Protein AF-0000000067926286 (afdb_homodimer)

Structure (mmCIF, N/CA/C/O backbone):
data_AF-0000000067926286-model_v1
#
loop_
_entity.id
_entity.type
_entity.pdbx_description
1 polymer 'Glyoxalase/bleomycin resistance protein/dioxygenase'
#
loop_
_atom_site.group_PDB
_atom_site.id
_atom_site.type_symbol
_atom_site.label_atom_id
_atom_site.label_alt_id
_atom_site.label_comp_id
_atom_site.label_asym_id
_atom_site.label_entity_id
_atom_site.label_seq_id
_atom_site.pdbx_PDB_ins_code
_atom_site.Cartn_x
_atom_site.Cartn_y
_atom_site.Cartn_z
_atom_site.occupancy
_atom_site.B_iso_or_equiv
_atom_site.auth_seq_id
_atom_site.auth_comp_id
_atom_site.auth_asym_id
_atom_site.auth_atom_id
_atom_site.pdbx_PDB_model_num
ATOM 1 N N . MET A 1 1 ? -7.059 16.578 -10.883 1 58.56 1 MET A N 1
ATOM 2 C CA . MET A 1 1 ? -5.688 16.094 -10.766 1 58.56 1 MET A CA 1
ATOM 3 C C . MET A 1 1 ? -5.66 14.578 -10.547 1 58.56 1 MET A C 1
ATOM 5 O O . MET A 1 1 ? -6.66 13.992 -10.133 1 58.56 1 MET A O 1
ATOM 9 N N . SER A 1 2 ? -4.645 13.852 -11.023 1 75.12 2 SER A N 1
ATOM 10 C CA . SER A 1 2 ? -4.598 12.391 -10.992 1 75.12 2 SER A CA 1
ATOM 11 C C . SER A 1 2 ? -4.434 11.875 -9.562 1 75.12 2 SER A C 1
ATOM 13 O O . SER A 1 2 ? -3.809 12.531 -8.727 1 75.12 2 SER A O 1
ATOM 15 N N . LYS A 1 3 ? -5.172 10.914 -9.148 1 90.06 3 LYS A N 1
ATOM 16 C CA . LYS A 1 3 ? -5.086 10.266 -7.848 1 90.06 3 LYS A CA 1
ATOM 17 C C . LYS A 1 3 ? -3.816 9.422 -7.738 1 90.06 3 LYS A C 1
ATOM 19 O O . LYS A 1 3 ? -3.574 8.547 -8.57 1 90.06 3 LYS A O 1
ATOM 24 N N . LYS A 1 4 ? -3.039 9.828 -6.777 1 93.31 4 LYS A N 1
ATOM 25 C CA . LYS A 1 4 ? -1.783 9.109 -6.574 1 93.31 4 LYS A CA 1
ATOM 26 C C . LYS A 1 4 ? -1.751 8.43 -5.211 1 93.31 4 LYS A C 1
ATOM 28 O O . LYS A 1 4 ? -2.504 8.797 -4.309 1 93.31 4 LYS A O 1
ATOM 33 N N . ILE A 1 5 ? -0.982 7.434 -5.156 1 94.94 5 ILE A N 1
ATOM 34 C CA . ILE A 1 5 ? -0.768 6.758 -3.883 1 94.94 5 ILE A CA 1
ATOM 35 C C . ILE A 1 5 ? 0.718 6.777 -3.533 1 94.94 5 ILE A C 1
ATOM 37 O O . ILE A 1 5 ? 1.571 6.621 -4.41 1 94.94 5 ILE A O 1
ATOM 41 N N . PHE A 1 6 ? 0.994 7.047 -2.328 1 93.94 6 PHE A N 1
ATOM 42 C CA . PHE A 1 6 ? 2.346 6.984 -1.783 1 93.94 6 PHE A CA 1
ATOM 43 C C . PHE A 1 6 ? 2.449 5.898 -0.718 1 93.94 6 PHE A C 1
ATOM 45 O O . PHE A 1 6 ? 1.831 6.004 0.343 1 93.94 6 PHE A O 1
ATOM 52 N N . VAL A 1 7 ? 3.244 4.914 -1.033 1 96.44 7 VAL A N 1
ATOM 53 C CA . VAL A 1 7 ? 3.441 3.795 -0.118 1 96.44 7 VAL A CA 1
ATOM 54 C C . VAL A 1 7 ? 4.746 3.982 0.654 1 96.44 7 VAL A C 1
ATOM 56 O O . VAL A 1 7 ? 5.832 3.836 0.091 1 96.44 7 VAL A O 1
ATOM 59 N N . SER A 1 8 ? 4.656 4.273 1.892 1 95.25 8 SER A N 1
ATOM 60 C CA . SER A 1 8 ? 5.832 4.461 2.732 1 95.25 8 SER A CA 1
ATOM 61 C C . SER A 1 8 ? 6.199 3.176 3.465 1 95.25 8 SER A C 1
ATOM 63 O O . SER A 1 8 ? 5.355 2.564 4.121 1 95.25 8 SER A O 1
ATOM 65 N N . LEU A 1 9 ? 7.406 2.799 3.365 1 95.88 9 LEU A N 1
ATOM 66 C CA . LEU A 1 9 ? 7.902 1.569 3.973 1 95.88 9 LEU A CA 1
ATOM 67 C C . LEU A 1 9 ? 9.133 1.846 4.828 1 95.88 9 LEU A C 1
ATOM 69 O O . LEU A 1 9 ? 10.125 2.402 4.34 1 95.88 9 LEU A O 1
ATOM 73 N N . PRO A 1 10 ? 9.055 1.474 6.059 1 95.38 10 PRO A N 1
ATOM 74 C CA . PRO A 1 10 ? 10.289 1.535 6.855 1 95.38 10 PRO A CA 1
ATOM 75 C C . PRO A 1 10 ? 11.305 0.469 6.453 1 95.38 10 PRO A C 1
ATOM 77 O O . PRO A 1 10 ? 10.953 -0.706 6.316 1 95.38 10 PRO A O 1
ATOM 80 N N . VAL A 1 11 ? 12.531 0.855 6.285 1 95.56 11 VAL A N 1
ATOM 81 C CA . VAL A 1 11 ? 13.562 -0.082 5.855 1 95.56 11 VAL A CA 1
ATOM 82 C C . VAL A 1 11 ? 14.805 0.076 6.738 1 95.56 11 VAL A C 1
ATOM 84 O O . VAL A 1 11 ? 15.023 1.141 7.316 1 95.56 11 VAL A O 1
ATOM 87 N N . THR A 1 12 ? 15.57 -0.947 6.855 1 94.81 12 THR A N 1
ATOM 88 C CA . THR A 1 12 ? 16.766 -0.945 7.688 1 94.81 12 THR A CA 1
ATOM 89 C C . THR A 1 12 ? 17.953 -0.328 6.938 1 94.81 12 THR A C 1
ATOM 91 O O . THR A 1 12 ? 18.844 0.266 7.547 1 94.81 12 THR A O 1
ATOM 94 N N . ASP A 1 13 ? 18.031 -0.498 5.637 1 94.62 13 ASP A N 1
ATOM 95 C CA . ASP A 1 13 ? 19.078 0.01 4.75 1 94.62 13 ASP A CA 1
ATOM 96 C C . ASP A 1 13 ? 18.469 0.592 3.473 1 94.62 13 ASP A C 1
ATOM 98 O O . ASP A 1 13 ? 18.156 -0.145 2.535 1 94.62 13 ASP A O 1
ATOM 102 N N . VAL A 1 14 ? 18.406 1.918 3.426 1 95 14 VAL A N 1
ATOM 103 C CA . VAL A 1 14 ? 17.719 2.617 2.344 1 95 14 VAL A CA 1
ATOM 104 C C . VAL A 1 14 ? 18.406 2.314 1.014 1 95 14 VAL A C 1
ATOM 106 O O . VAL A 1 14 ? 17.75 2.045 0.011 1 95 14 VAL A O 1
ATOM 109 N N . LYS A 1 15 ? 19.703 2.32 1.019 1 93.25 15 LYS A N 1
ATOM 110 C CA . LYS A 1 15 ? 20.453 2.07 -0.208 1 93.25 15 LYS A CA 1
ATOM 111 C C . LYS A 1 15 ? 20.188 0.662 -0.736 1 93.25 15 LYS A C 1
ATOM 113 O O . LYS A 1 15 ? 19.984 0.47 -1.937 1 93.25 15 LYS A O 1
ATOM 118 N N . ALA A 1 16 ? 20.25 -0.312 0.143 1 94.06 16 ALA A N 1
ATOM 119 C CA . ALA A 1 16 ? 19.969 -1.692 -0.243 1 94.06 16 ALA A CA 1
ATOM 120 C C . ALA A 1 16 ? 18.547 -1.836 -0.776 1 94.06 16 ALA A C 1
ATOM 122 O O . ALA A 1 16 ? 18.312 -2.533 -1.767 1 94.06 16 ALA A O 1
ATOM 123 N N . SER A 1 17 ? 17.609 -1.194 -0.076 1 95.75 17 SER A N 1
ATOM 124 C CA . SER A 1 17 ? 16.219 -1.245 -0.509 1 95.75 17 SER A CA 1
ATOM 125 C C . SER A 1 17 ? 16.031 -0.562 -1.86 1 95.75 17 SER A C 1
ATOM 127 O O . SER A 1 17 ? 15.289 -1.051 -2.713 1 95.75 17 SER A O 1
ATOM 129 N N . MET A 1 18 ? 16.719 0.54 -2.064 1 94.31 18 MET A N 1
ATOM 130 C CA . MET A 1 18 ? 16.672 1.229 -3.35 1 94.31 18 MET A CA 1
ATOM 131 C C . MET A 1 18 ? 17.109 0.307 -4.48 1 94.31 18 MET A C 1
ATOM 133 O O . MET A 1 18 ? 16.453 0.224 -5.516 1 94.31 18 MET A O 1
ATOM 137 N N . ALA A 1 19 ? 18.219 -0.323 -4.238 1 94.5 19 ALA A N 1
ATOM 138 C CA . ALA A 1 19 ? 18.75 -1.244 -5.242 1 94.5 19 ALA A CA 1
ATOM 139 C C . ALA A 1 19 ? 17.75 -2.365 -5.535 1 94.5 19 ALA A C 1
ATOM 141 O O . ALA A 1 19 ? 17.578 -2.76 -6.691 1 94.5 19 ALA A O 1
ATOM 142 N N . PHE A 1 20 ? 17.156 -2.82 -4.496 1 95.94 20 PHE A N 1
ATOM 143 C CA . PHE A 1 20 ? 16.156 -3.867 -4.637 1 95.94 20 PHE A CA 1
ATOM 144 C C . PHE A 1 20 ? 15 -3.4 -5.527 1 95.94 20 PHE A C 1
ATOM 146 O O . PHE A 1 20 ? 14.68 -4.047 -6.527 1 95.94 20 PHE A O 1
ATOM 153 N N . TYR A 1 21 ? 14.391 -2.277 -5.238 1 96.81 21 TYR A N 1
ATOM 154 C CA . TYR A 1 21 ? 13.227 -1.799 -5.973 1 96.81 21 TYR A CA 1
ATOM 155 C C . TYR A 1 21 ? 13.602 -1.387 -7.391 1 96.81 21 TYR A C 1
ATOM 157 O O . TYR A 1 21 ? 12.805 -1.528 -8.32 1 96.81 21 TYR A O 1
ATOM 165 N N . GLU A 1 22 ? 14.805 -0.886 -7.566 1 95.38 22 GLU A N 1
ATOM 166 C CA . GLU A 1 22 ? 15.281 -0.612 -8.914 1 95.38 22 GLU A CA 1
ATOM 167 C C . GLU A 1 22 ? 15.344 -1.888 -9.75 1 95.38 22 GLU A C 1
ATOM 169 O O . GLU A 1 22 ? 15.016 -1.877 -10.938 1 95.38 22 GLU A O 1
ATOM 174 N N . SER A 1 23 ? 15.773 -2.934 -9.109 1 94.88 23 SER A N 1
ATOM 175 C CA . SER A 1 23 ? 15.867 -4.215 -9.797 1 94.88 23 SER A CA 1
ATOM 176 C C . SER A 1 23 ? 14.484 -4.715 -10.211 1 94.88 23 SER A C 1
ATOM 178 O O . SER A 1 23 ? 14.367 -5.547 -11.117 1 94.88 23 SER A O 1
ATOM 180 N N . LEU A 1 24 ? 13.43 -4.266 -9.516 1 94.62 24 LEU A N 1
ATOM 181 C CA . LEU A 1 24 ? 12.062 -4.672 -9.828 1 94.62 24 LEU A CA 1
ATOM 182 C C . LEU A 1 24 ? 11.492 -3.822 -10.953 1 94.62 24 LEU A C 1
ATOM 184 O O . LEU A 1 24 ? 10.422 -4.129 -11.484 1 94.62 24 LEU A O 1
ATOM 188 N N . GLY A 1 25 ? 12.172 -2.73 -11.258 1 93.25 25 GLY A N 1
ATOM 189 C CA . GLY A 1 25 ? 11.711 -1.888 -12.352 1 93.25 25 GLY A CA 1
ATOM 190 C C . GLY A 1 25 ? 11.305 -0.497 -11.898 1 93.25 25 GLY A C 1
ATOM 191 O O . GLY A 1 25 ? 10.828 0.307 -12.703 1 93.25 25 GLY A O 1
ATOM 192 N N . PHE A 1 26 ? 11.484 -0.251 -10.578 1 94.38 26 PHE A N 1
ATOM 193 C CA . PHE A 1 26 ? 11.211 1.095 -10.086 1 94.38 26 PHE A CA 1
ATOM 194 C C . PHE A 1 26 ? 12.305 2.061 -10.516 1 94.38 26 PHE A C 1
ATOM 196 O O . PHE A 1 26 ? 13.43 1.641 -10.82 1 94.38 26 PHE A O 1
ATOM 203 N N . ARG A 1 27 ? 11.891 3.309 -10.57 1 93.62 27 ARG A N 1
ATOM 204 C CA . ARG A 1 27 ? 12.859 4.367 -10.828 1 93.62 27 ARG A CA 1
ATOM 205 C C . ARG A 1 27 ? 13.016 5.277 -9.617 1 93.62 27 ARG A C 1
ATOM 207 O O . ARG A 1 27 ? 12.023 5.688 -9.008 1 93.62 27 ARG A O 1
ATOM 214 N N . ASN A 1 28 ? 14.227 5.539 -9.297 1 91.38 28 ASN A N 1
ATOM 215 C CA . ASN A 1 28 ? 14.484 6.441 -8.188 1 91.38 28 ASN A CA 1
ATOM 216 C C . ASN A 1 28 ? 14.305 7.902 -8.594 1 91.38 28 ASN A C 1
ATOM 218 O O . ASN A 1 28 ? 14.805 8.328 -9.633 1 91.38 28 ASN A O 1
ATOM 222 N N . ASN A 1 29 ? 13.516 8.617 -7.891 1 84.94 29 ASN A N 1
ATOM 223 C CA . ASN A 1 29 ? 13.414 10.07 -8.031 1 84.94 29 ASN A CA 1
ATOM 224 C C . ASN A 1 29 ? 14.297 10.789 -7.016 1 84.94 29 ASN A C 1
ATOM 226 O O . ASN A 1 29 ? 13.992 10.797 -5.82 1 84.94 29 ASN A O 1
ATOM 230 N N . PRO A 1 30 ? 15.32 11.352 -7.465 1 76.12 30 PRO A N 1
ATOM 231 C CA . PRO A 1 30 ? 16.297 11.945 -6.547 1 76.12 30 PRO A CA 1
ATOM 232 C C . PRO A 1 30 ? 15.773 13.219 -5.887 1 76.12 30 PRO A C 1
ATOM 234 O O . PRO A 1 30 ? 15.82 14.297 -6.488 1 76.12 30 PRO A O 1
ATOM 237 N N . ARG A 1 31 ? 14.961 13.133 -4.934 1 67.38 31 ARG A N 1
ATOM 238 C CA . ARG A 1 31 ? 14.445 14.305 -4.227 1 67.38 31 ARG A CA 1
ATOM 239 C C . ARG A 1 31 ? 14.984 14.359 -2.801 1 67.38 31 ARG A C 1
ATOM 241 O O . ARG A 1 31 ? 14.984 15.422 -2.178 1 67.38 31 ARG A O 1
ATOM 248 N N . PHE A 1 32 ? 15.383 13.195 -2.447 1 68.5 32 PHE A N 1
ATOM 249 C CA . PHE A 1 32 ? 15.82 13.156 -1.059 1 68.5 32 PHE A CA 1
ATOM 250 C C . PHE A 1 32 ? 17.344 13.062 -0.979 1 68.5 32 PHE A C 1
ATOM 252 O O . PHE A 1 32 ? 17.938 12.141 -1.522 1 68.5 32 PHE A O 1
ATOM 259 N N . PRO A 1 33 ? 17.781 14.07 -0.375 1 57.91 33 PRO A N 1
ATOM 260 C CA . PRO A 1 33 ? 19.234 14.227 -0.316 1 57.91 33 PRO A CA 1
ATOM 261 C C . PRO A 1 33 ? 19.875 13.359 0.764 1 57.91 33 PRO A C 1
ATOM 263 O O . PRO A 1 33 ? 21.078 13.047 0.688 1 57.91 33 PRO A O 1
ATOM 266 N N . ASP A 1 34 ? 19.219 13.055 1.718 1 64.88 34 ASP A N 1
ATOM 267 C CA . ASP A 1 34 ? 19.891 12.625 2.939 1 64.88 34 ASP A CA 1
ATOM 268 C C . ASP A 1 34 ? 19.906 11.102 3.041 1 64.88 34 ASP A C 1
ATOM 270 O O . ASP A 1 34 ? 20.438 10.547 4.004 1 64.88 34 ASP A O 1
ATOM 274 N N . GLU A 1 35 ? 19.859 10.438 2.25 1 77.56 35 GLU A N 1
ATOM 275 C CA . GLU A 1 35 ? 20.031 8.984 2.26 1 77.56 35 GLU A CA 1
ATOM 276 C C . GLU A 1 35 ? 19.078 8.328 3.256 1 77.56 35 GLU A C 1
ATOM 278 O O . GLU A 1 35 ? 19.219 7.141 3.562 1 77.56 35 GLU A O 1
ATOM 283 N N . THR A 1 36 ? 18.328 9.078 3.926 1 86.5 36 THR A N 1
ATOM 284 C CA . THR A 1 36 ? 17.438 8.516 4.934 1 86.5 36 THR A CA 1
ATOM 285 C C . THR A 1 36 ? 16.078 8.195 4.336 1 86.5 36 THR A C 1
ATOM 287 O O . THR A 1 36 ? 15.227 7.59 4.996 1 86.5 36 THR A O 1
ATOM 290 N N . ALA A 1 37 ? 16 8.609 3.129 1 89.81 37 ALA A N 1
ATOM 291 C CA . ALA A 1 37 ? 14.758 8.344 2.424 1 89.81 37 ALA A CA 1
ATOM 292 C C . ALA A 1 37 ? 14.984 8.227 0.919 1 89.81 37 ALA A C 1
ATOM 294 O O . ALA A 1 37 ? 15.938 8.797 0.387 1 89.81 37 ALA A O 1
ATOM 295 N N . ALA A 1 38 ? 14.234 7.418 0.304 1 92.44 38 ALA A N 1
ATOM 296 C CA . ALA A 1 38 ? 14.281 7.277 -1.149 1 92.44 38 ALA A CA 1
ATOM 297 C C . ALA A 1 38 ? 12.875 7.281 -1.742 1 92.44 38 ALA A C 1
ATOM 299 O O . ALA A 1 38 ? 11.953 6.688 -1.177 1 92.44 38 ALA A O 1
ATOM 300 N N . TRP A 1 39 ? 12.742 7.977 -2.781 1 91.75 39 TRP A N 1
ATOM 301 C CA . TRP A 1 39 ? 11.477 8.023 -3.512 1 91.75 39 TRP A CA 1
ATOM 302 C C . TRP A 1 39 ? 11.539 7.152 -4.762 1 91.75 39 TRP A C 1
ATOM 304 O O . TRP A 1 39 ? 12.164 7.527 -5.754 1 91.75 39 TRP A O 1
ATOM 314 N N . MET A 1 40 ? 10.898 6.043 -4.695 1 93.94 40 MET A N 1
ATOM 315 C CA . MET A 1 40 ? 10.883 5.098 -5.812 1 93.94 40 MET A CA 1
ATOM 316 C C . MET A 1 40 ? 9.578 5.203 -6.594 1 93.94 40 MET A C 1
ATOM 318 O O . MET A 1 40 ? 8.5 5.027 -6.027 1 93.94 40 MET A O 1
ATOM 322 N N . VAL A 1 41 ? 9.688 5.422 -7.887 1 93.56 41 VAL A N 1
ATOM 323 C CA . VAL A 1 41 ? 8.516 5.668 -8.727 1 93.56 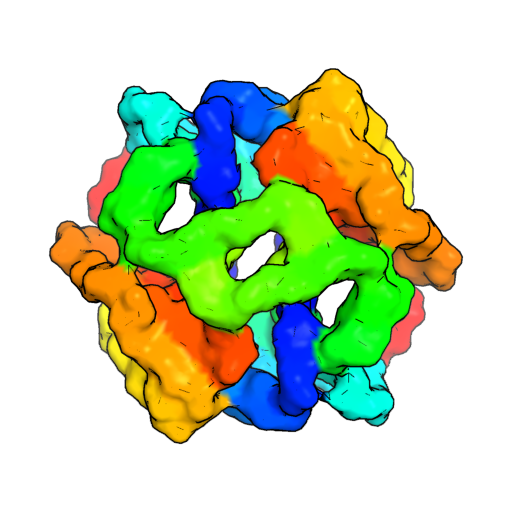41 VAL A CA 1
ATOM 324 C C . VAL A 1 41 ? 8.211 4.43 -9.555 1 93.56 41 VAL A C 1
ATOM 326 O O . VAL A 1 41 ? 9.031 3.99 -10.359 1 93.56 41 VAL A O 1
ATOM 329 N N . TRP A 1 42 ? 7.09 3.832 -9.289 1 93.69 42 TRP A N 1
ATOM 330 C CA . TRP A 1 42 ? 6.613 2.727 -10.117 1 93.69 42 TRP A CA 1
ATOM 331 C C . TRP A 1 42 ? 5.875 3.244 -11.344 1 93.69 42 TRP A C 1
ATOM 333 O O . TRP A 1 42 ? 6.094 2.762 -12.461 1 93.69 42 TRP A O 1
ATOM 343 N N . SER A 1 43 ? 5.02 4.172 -11.195 1 92.44 43 SER A N 1
ATOM 344 C CA . SER A 1 43 ? 4.273 4.879 -12.234 1 92.44 43 SER A CA 1
ATOM 345 C C . SER A 1 43 ? 3.939 6.301 -11.797 1 92.44 43 SER A C 1
ATOM 347 O O . SER A 1 43 ? 4.273 6.711 -10.688 1 92.44 43 SER A O 1
ATOM 349 N N . GLU A 1 44 ? 3.34 7.027 -12.664 1 88.62 44 GLU A N 1
ATOM 350 C CA . GLU A 1 44 ? 2.963 8.398 -12.336 1 88.62 44 GLU A CA 1
ATOM 351 C C . GLU A 1 44 ? 2.057 8.445 -11.109 1 88.62 44 GLU A C 1
ATOM 353 O O . GLU A 1 44 ? 2.125 9.383 -10.312 1 88.62 44 GLU A O 1
ATOM 358 N N . ASP A 1 45 ? 1.295 7.398 -10.898 1 91.94 45 ASP A N 1
ATOM 359 C CA . ASP A 1 45 ? 0.27 7.422 -9.859 1 91.94 45 ASP A CA 1
ATOM 360 C C . ASP A 1 45 ? 0.68 6.566 -8.664 1 91.94 45 ASP A C 1
ATOM 362 O O . ASP A 1 45 ? 0.057 6.637 -7.602 1 91.94 45 ASP A O 1
ATOM 366 N N . ILE A 1 46 ? 1.702 5.766 -8.789 1 94.19 46 ILE A N 1
ATOM 367 C CA . ILE A 1 46 ? 2.109 4.824 -7.75 1 94.19 46 ILE A CA 1
ATOM 368 C C . ILE A 1 46 ? 3.551 5.109 -7.336 1 94.19 46 ILE A C 1
ATOM 370 O O . ILE A 1 46 ? 4.477 4.949 -8.133 1 94.19 46 ILE A O 1
ATOM 374 N N . ASN A 1 47 ? 3.727 5.512 -6.145 1 94.06 47 ASN A N 1
ATOM 375 C CA . ASN A 1 47 ? 5.027 5.887 -5.609 1 94.06 47 ASN A CA 1
ATOM 376 C C . ASN A 1 47 ? 5.324 5.172 -4.293 1 94.06 47 ASN A C 1
ATOM 378 O O . ASN A 1 47 ? 4.434 5.016 -3.455 1 94.06 47 ASN A O 1
ATOM 382 N N . PHE A 1 48 ? 6.582 4.75 -4.172 1 95.56 48 PHE A N 1
ATOM 383 C CA . PHE A 1 48 ? 7.043 4.133 -2.936 1 95.56 48 PHE A CA 1
ATOM 384 C C . PHE A 1 48 ? 8.055 5.027 -2.229 1 95.56 48 PHE A C 1
ATOM 386 O O . PHE A 1 48 ? 8.992 5.531 -2.854 1 95.56 48 PHE A O 1
ATOM 393 N N . MET A 1 49 ? 7.785 5.246 -0.978 1 94 49 MET A N 1
ATOM 394 C CA . MET A 1 49 ? 8.719 5.973 -0.122 1 94 49 MET A CA 1
ATOM 395 C C . MET A 1 49 ? 9.438 5.016 0.827 1 94 49 MET A C 1
ATOM 397 O O . MET A 1 49 ? 8.828 4.484 1.758 1 94 49 MET A O 1
ATOM 401 N N . LEU A 1 50 ? 10.695 4.844 0.575 1 95.75 50 LEU A N 1
ATOM 402 C CA . LEU A 1 50 ? 11.523 4.043 1.467 1 95.75 50 LEU A CA 1
ATOM 403 C C . LEU A 1 50 ? 12.156 4.914 2.547 1 95.75 50 LEU A C 1
ATOM 405 O O . LEU A 1 50 ? 12.984 5.777 2.246 1 95.75 50 LEU A O 1
ATOM 409 N N . LEU A 1 51 ? 11.828 4.652 3.785 1 93.88 51 LEU A N 1
ATOM 410 C CA . LEU A 1 51 ? 12.273 5.48 4.902 1 93.88 51 LEU A CA 1
ATOM 411 C C . LEU A 1 51 ? 13.133 4.676 5.871 1 93.88 51 LEU A C 1
ATOM 413 O O . LEU A 1 51 ? 12.758 3.561 6.254 1 93.88 51 LEU A O 1
ATOM 417 N N . SER A 1 52 ? 14.164 5.32 6.246 1 94.81 52 SER A N 1
ATOM 418 C CA . SER A 1 52 ? 14.922 4.684 7.316 1 94.81 52 SER A CA 1
ATOM 419 C C . SER A 1 52 ? 14.078 4.52 8.57 1 94.81 52 SER A C 1
ATOM 421 O O . SER A 1 52 ? 13.07 5.215 8.75 1 94.81 52 SER A O 1
ATOM 423 N N . ARG A 1 53 ? 14.477 3.654 9.43 1 93.06 53 ARG A N 1
ATOM 424 C CA . ARG A 1 53 ? 13.727 3.438 10.664 1 93.06 53 ARG A CA 1
ATOM 425 C C . ARG A 1 53 ? 13.695 4.699 11.516 1 93.06 53 ARG A C 1
ATOM 427 O O . ARG A 1 53 ? 12.703 4.984 12.18 1 93.06 53 ARG A O 1
ATOM 434 N N . GLU A 1 54 ? 14.773 5.398 11.469 1 90.88 54 GLU A N 1
ATOM 435 C CA . GLU A 1 54 ? 14.836 6.648 12.211 1 90.88 54 GLU A CA 1
ATOM 436 C C . GLU A 1 54 ? 13.82 7.66 11.688 1 90.88 54 GLU A C 1
ATOM 438 O O . GLU A 1 54 ? 13.07 8.25 12.469 1 90.88 54 GLU A O 1
ATOM 443 N N . LYS A 1 55 ? 13.812 7.812 10.414 1 90.44 55 LYS A N 1
ATOM 444 C CA . LYS A 1 55 ? 12.867 8.734 9.797 1 90.44 55 LYS A CA 1
ATOM 445 C C . LYS A 1 55 ? 11.43 8.281 10.031 1 90.44 55 LYS A C 1
ATOM 447 O O . LYS A 1 55 ? 10.555 9.102 10.312 1 90.44 55 LYS A O 1
ATOM 452 N N . TRP A 1 56 ? 11.242 6.969 9.891 1 92.56 56 TRP A N 1
ATOM 453 C CA . TRP A 1 56 ? 9.922 6.395 10.133 1 92.56 56 TRP A CA 1
ATOM 454 C C . TRP A 1 56 ? 9.438 6.719 11.539 1 92.56 56 TRP A C 1
ATOM 456 O O . TRP A 1 56 ? 8.312 7.172 11.727 1 92.56 56 TRP A O 1
ATOM 466 N N . GLN A 1 57 ? 10.312 6.578 12.492 1 90.5 57 GLN A N 1
ATOM 467 C CA . GLN A 1 57 ? 9.961 6.777 13.891 1 90.5 57 GLN A CA 1
ATOM 468 C C . GLN A 1 57 ? 9.711 8.258 14.188 1 90.5 57 GLN A C 1
ATOM 470 O O . GLN A 1 57 ? 9.07 8.594 15.188 1 90.5 57 GLN A O 1
ATOM 475 N N . ALA A 1 58 ? 10.242 9.07 13.344 1 87.94 58 ALA A N 1
ATOM 476 C CA . ALA A 1 58 ? 9.969 10.5 13.484 1 87.94 58 ALA A CA 1
ATOM 477 C C . ALA A 1 58 ? 8.562 10.836 13 1 87.94 58 ALA A C 1
ATOM 479 O O . ALA A 1 58 ? 7.984 11.852 13.406 1 87.94 58 ALA A O 1
ATOM 480 N N . MET A 1 59 ? 8 10.008 12.195 1 88.75 59 MET A N 1
ATOM 481 C CA . MET A 1 59 ? 6.707 10.273 11.57 1 88.75 59 MET A CA 1
ATOM 482 C C . MET A 1 59 ? 5.582 9.602 12.344 1 88.75 59 MET A C 1
ATOM 484 O O . MET A 1 59 ? 4.449 10.086 12.344 1 88.75 59 MET A O 1
ATOM 488 N N . THR A 1 60 ? 5.945 8.492 12.961 1 91.62 60 THR A N 1
ATOM 489 C CA . THR A 1 60 ? 4.922 7.75 13.688 1 91.62 60 THR A CA 1
ATOM 490 C C . THR A 1 60 ? 5.504 7.121 14.953 1 91.62 60 THR A C 1
ATOM 492 O O . THR A 1 60 ? 6.672 6.723 14.969 1 91.62 60 THR A O 1
ATOM 495 N N . THR A 1 61 ? 4.688 7.059 15.93 1 89.88 61 THR A N 1
ATOM 496 C CA . THR A 1 61 ? 5.102 6.422 17.172 1 89.88 61 THR A CA 1
ATOM 497 C C . THR A 1 61 ? 4.656 4.961 17.203 1 89.88 61 THR A C 1
ATOM 499 O O . THR A 1 61 ? 4.953 4.238 18.156 1 89.88 61 THR A O 1
ATOM 502 N N . ARG A 1 62 ? 3.926 4.566 16.188 1 91.25 62 ARG A N 1
ATOM 503 C CA . ARG A 1 62 ? 3.49 3.176 16.125 1 91.25 62 ARG A CA 1
ATOM 504 C C . ARG A 1 62 ? 4.672 2.244 15.867 1 91.25 62 ARG A C 1
ATOM 506 O O . ARG A 1 62 ? 5.488 2.494 14.977 1 91.25 62 ARG A O 1
ATOM 513 N N . PRO A 1 63 ? 4.723 1.227 16.641 1 92.94 63 PRO A N 1
ATOM 514 C CA . PRO A 1 63 ? 5.855 0.316 16.469 1 92.94 63 PRO A CA 1
ATOM 515 C C . PRO A 1 63 ? 5.832 -0.395 15.109 1 92.94 63 PRO A C 1
ATOM 517 O O . PRO A 1 63 ? 4.754 -0.632 14.555 1 92.94 63 PRO A O 1
ATOM 520 N N . ILE A 1 64 ? 6.98 -0.701 14.602 1 93.12 64 ILE A N 1
ATOM 521 C CA . ILE A 1 64 ? 7.129 -1.522 13.406 1 93.12 64 ILE A CA 1
ATOM 522 C C . ILE A 1 64 ? 6.926 -2.994 13.758 1 93.12 64 ILE A C 1
ATOM 524 O O . ILE A 1 64 ? 7.598 -3.521 14.648 1 93.12 64 ILE A O 1
ATOM 528 N N . PRO A 1 65 ? 6.035 -3.607 13.117 1 92.81 65 PRO A N 1
ATOM 529 C CA . PRO A 1 65 ? 5.816 -5.023 13.43 1 92.81 65 PRO A CA 1
ATOM 530 C C . PRO A 1 65 ? 6.957 -5.914 12.953 1 92.81 65 PRO A C 1
ATOM 532 O O . PRO A 1 65 ? 7.824 -5.465 12.195 1 92.81 65 PRO A O 1
ATOM 535 N N . PRO A 1 66 ? 6.918 -7.148 13.477 1 91.06 66 PRO A N 1
ATOM 536 C CA . PRO A 1 66 ? 7.938 -8.094 13 1 91.06 66 PRO A CA 1
ATOM 537 C C . PRO A 1 66 ? 7.906 -8.281 11.492 1 91.06 66 PRO A C 1
ATOM 539 O O . PRO A 1 66 ? 6.828 -8.305 10.891 1 91.06 66 PRO A O 1
ATOM 542 N N . SER A 1 67 ? 9.055 -8.445 10.883 1 89.19 67 SER A N 1
ATOM 543 C CA . SER A 1 67 ? 9.18 -8.594 9.438 1 89.19 67 SER A CA 1
ATOM 544 C C . SER A 1 67 ? 8.539 -9.891 8.953 1 89.19 67 SER A C 1
ATOM 546 O O . SER A 1 67 ? 8.336 -10.078 7.758 1 89.19 67 SER A O 1
ATOM 548 N N . THR A 1 68 ? 8.188 -10.805 9.852 1 89.62 68 THR A N 1
ATOM 549 C CA . THR A 1 68 ? 7.582 -12.086 9.508 1 89.62 68 THR A CA 1
ATOM 550 C C . THR A 1 68 ? 6.059 -11.977 9.484 1 89.62 68 THR A C 1
ATOM 552 O O . THR A 1 68 ? 5.363 -12.953 9.195 1 89.62 68 THR A O 1
ATOM 555 N N . SER A 1 69 ? 5.602 -10.781 9.797 1 90.94 69 SER A N 1
ATOM 556 C CA . SER A 1 69 ? 4.164 -10.539 9.758 1 90.94 69 SER A CA 1
ATOM 557 C C . SER A 1 69 ? 3.77 -9.734 8.523 1 90.94 69 SER A C 1
ATOM 559 O O . SER A 1 69 ? 4.629 -9.172 7.844 1 90.94 69 SER A O 1
ATOM 561 N N . SER A 1 70 ? 2.518 -9.859 8.227 1 90.94 70 SER A N 1
ATOM 562 C CA . SER A 1 70 ? 2.027 -9.086 7.09 1 90.94 70 SER A CA 1
ATOM 563 C C . SER A 1 70 ? 0.773 -8.305 7.457 1 90.94 70 SER A C 1
ATOM 565 O O . SER A 1 70 ? -0.251 -8.891 7.816 1 90.94 70 SER A O 1
ATOM 567 N N . GLU A 1 71 ? 0.909 -7.02 7.363 1 92.19 71 GLU A N 1
ATOM 568 C CA . GLU A 1 71 ? -0.225 -6.125 7.586 1 92.19 71 GLU A CA 1
ATOM 569 C C . GLU A 1 71 ? -0.91 -5.766 6.273 1 92.19 71 GLU A C 1
ATOM 571 O O . GLU A 1 71 ? -2.129 -5.594 6.227 1 92.19 71 GLU A O 1
ATOM 576 N N . VAL A 1 72 ? -0.148 -5.59 5.285 1 94.69 72 VAL A N 1
ATOM 577 C CA . VAL A 1 72 ? -0.574 -5.16 3.959 1 94.69 72 VAL A CA 1
ATOM 578 C C . VAL A 1 72 ? 0.161 -5.965 2.891 1 94.69 72 VAL A C 1
ATOM 580 O O . VAL A 1 72 ? 1.352 -6.254 3.031 1 94.69 72 VAL A O 1
ATOM 583 N N . MET A 1 73 ? -0.513 -6.383 1.906 1 94.62 73 MET A N 1
ATOM 584 C CA . MET A 1 73 ? 0.117 -6.988 0.737 1 94.62 73 MET A CA 1
ATOM 585 C C . MET A 1 73 ? -0.049 -6.102 -0.492 1 94.62 73 MET A C 1
ATOM 587 O O . MET A 1 73 ? -1.164 -5.695 -0.824 1 94.62 73 MET A O 1
ATOM 591 N N . LEU A 1 74 ? 1.075 -5.77 -1.096 1 96.06 74 LEU A N 1
ATOM 592 C CA . LEU A 1 74 ? 1.082 -4.918 -2.279 1 96.06 74 LEU A CA 1
ATOM 593 C C . LEU A 1 74 ? 1.35 -5.738 -3.537 1 96.06 74 LEU A C 1
ATOM 595 O O . LEU A 1 74 ? 2.383 -6.402 -3.643 1 96.06 74 LEU A O 1
ATOM 599 N N . ALA A 1 75 ? 0.43 -5.742 -4.418 1 94 75 ALA A N 1
ATOM 600 C CA . ALA A 1 75 ? 0.599 -6.445 -5.688 1 94 75 ALA A CA 1
ATOM 601 C C . ALA A 1 75 ? 0.725 -5.461 -6.848 1 94 75 ALA A C 1
ATOM 603 O O . ALA A 1 75 ? -0.137 -4.598 -7.035 1 94 75 ALA A O 1
ATOM 604 N N . LEU A 1 76 ? 1.749 -5.59 -7.598 1 95.5 76 LEU A N 1
ATOM 605 C CA . LEU A 1 76 ? 2 -4.734 -8.75 1 95.5 76 LEU A CA 1
ATOM 606 C C . LEU A 1 76 ? 1.617 -5.441 -10.047 1 95.5 76 LEU A C 1
ATOM 608 O O . LEU A 1 76 ? 2.053 -6.566 -10.297 1 95.5 76 LEU A O 1
ATOM 612 N N . SER A 1 77 ? 0.845 -4.797 -10.758 1 94 77 SER A N 1
ATOM 613 C CA . SER A 1 77 ? 0.397 -5.398 -12.008 1 94 77 SER A CA 1
ATOM 614 C C . SER A 1 77 ? 1.48 -5.316 -13.086 1 94 77 SER A C 1
ATOM 616 O O . SER A 1 77 ? 2.188 -4.312 -13.18 1 94 77 SER A O 1
ATOM 618 N N . LEU A 1 78 ? 1.591 -6.391 -13.789 1 93.88 78 LEU A N 1
ATOM 619 C CA . LEU A 1 78 ? 2.533 -6.48 -14.898 1 93.88 78 LEU A CA 1
ATOM 620 C C . LEU A 1 78 ? 1.818 -6.883 -16.188 1 93.88 78 LEU A C 1
ATOM 622 O O . LEU A 1 78 ? 0.659 -7.301 -16.156 1 93.88 78 LEU A O 1
ATOM 626 N N . ASP A 1 79 ? 2.504 -6.77 -17.312 1 91.56 79 ASP A N 1
ATOM 627 C CA . ASP A 1 79 ? 1.859 -6.875 -18.609 1 91.56 79 ASP A CA 1
ATOM 628 C C . ASP A 1 79 ? 1.875 -8.312 -19.125 1 91.56 79 ASP A C 1
ATOM 630 O O . ASP A 1 79 ? 1.253 -8.625 -20.141 1 91.56 79 ASP A O 1
ATOM 634 N N . SER A 1 80 ? 2.586 -9.219 -18.406 1 92.94 80 SER A N 1
ATOM 635 C CA . SER A 1 80 ? 2.664 -10.609 -18.828 1 92.94 80 SER A CA 1
ATOM 636 C C . SER A 1 80 ? 3.076 -11.523 -17.688 1 92.94 80 SER A C 1
ATOM 638 O O . SER A 1 80 ? 3.619 -11.062 -16.688 1 92.94 80 SER A O 1
ATOM 640 N N . ARG A 1 81 ? 2.836 -12.773 -17.875 1 94.38 81 ARG A N 1
ATOM 641 C CA . ARG A 1 81 ? 3.266 -13.781 -16.922 1 94.38 81 ARG A CA 1
ATOM 642 C C . ARG A 1 81 ? 4.785 -13.82 -16.797 1 94.38 81 ARG A C 1
ATOM 644 O O . ARG A 1 81 ? 5.324 -13.977 -15.703 1 94.38 81 ARG A O 1
ATOM 651 N N . ASP A 1 82 ? 5.406 -13.68 -17.969 1 95.88 82 ASP A N 1
ATOM 652 C CA . ASP A 1 82 ? 6.863 -13.68 -17.984 1 95.88 82 ASP A CA 1
ATOM 653 C C . ASP A 1 82 ? 7.422 -12.531 -17.141 1 95.88 82 ASP A C 1
ATOM 655 O O . ASP A 1 82 ? 8.445 -12.688 -16.484 1 95.88 82 ASP A O 1
ATOM 659 N N . ALA A 1 83 ? 6.75 -11.438 -17.234 1 95.38 83 ALA A N 1
ATOM 660 C CA . ALA A 1 83 ? 7.184 -10.281 -16.453 1 95.38 83 ALA A CA 1
ATOM 661 C C . ALA A 1 83 ? 7.07 -10.547 -14.961 1 95.38 83 ALA A C 1
ATOM 663 O O . ALA A 1 83 ? 7.898 -10.086 -14.18 1 95.38 83 ALA A O 1
ATOM 664 N N . VAL A 1 84 ? 6.02 -11.281 -14.562 1 96 84 VAL A N 1
ATOM 665 C CA . VAL A 1 84 ? 5.836 -11.672 -13.164 1 96 84 VAL A CA 1
ATOM 666 C C . VAL A 1 84 ? 7.008 -12.547 -12.719 1 96 84 VAL A C 1
ATOM 668 O O . VAL A 1 84 ? 7.609 -12.297 -11.672 1 96 84 VAL A O 1
ATOM 671 N N . ASP A 1 85 ? 7.352 -13.5 -13.555 1 96.5 85 ASP A N 1
ATOM 672 C CA . ASP A 1 85 ? 8.461 -14.398 -13.242 1 96.5 85 ASP A CA 1
ATOM 673 C C . ASP A 1 85 ? 9.781 -13.633 -13.156 1 96.5 85 ASP A C 1
ATOM 675 O O . ASP A 1 85 ? 10.594 -13.891 -12.273 1 96.5 85 ASP A O 1
ATOM 679 N N . ALA A 1 86 ? 9.977 -12.742 -14.078 1 96.56 86 ALA A N 1
ATOM 680 C CA . ALA A 1 86 ? 11.195 -11.945 -14.102 1 96.56 86 ALA A CA 1
ATOM 681 C C . ALA A 1 86 ? 11.336 -11.117 -12.828 1 96.56 86 ALA A C 1
ATOM 683 O O . ALA A 1 86 ? 12.438 -11 -12.281 1 96.56 86 ALA A O 1
ATOM 684 N N . MET A 1 87 ? 10.242 -10.562 -12.383 1 95.75 87 MET A N 1
ATOM 685 C CA . MET A 1 87 ? 10.281 -9.758 -11.164 1 95.75 87 MET A CA 1
ATOM 686 C C . MET A 1 87 ? 10.578 -10.625 -9.953 1 95.75 87 MET A C 1
ATOM 688 O O . MET A 1 87 ? 11.328 -10.219 -9.062 1 95.75 87 MET A O 1
ATOM 692 N N . ALA A 1 88 ? 9.984 -11.75 -9.93 1 95.88 88 ALA A N 1
ATOM 693 C CA . ALA A 1 88 ? 10.25 -12.672 -8.828 1 95.88 88 ALA A CA 1
ATOM 694 C C . ALA A 1 88 ? 11.719 -13.062 -8.781 1 95.88 88 ALA A C 1
ATOM 696 O O . ALA A 1 88 ? 12.328 -13.086 -7.707 1 95.88 88 ALA A O 1
ATOM 697 N N . ALA A 1 89 ? 12.242 -13.352 -9.914 1 96.56 89 ALA A N 1
ATOM 698 C CA . ALA A 1 89 ? 13.656 -13.703 -10.008 1 96.56 89 ALA A CA 1
ATOM 699 C C . ALA A 1 89 ? 14.547 -12.539 -9.578 1 96.56 89 ALA A C 1
ATOM 701 O O . ALA A 1 89 ? 15.539 -12.734 -8.867 1 96.56 89 ALA A O 1
ATOM 702 N N . ALA A 1 90 ? 14.195 -11.367 -10.016 1 96 90 ALA A N 1
ATOM 703 C CA . ALA A 1 90 ? 14.953 -10.172 -9.648 1 96 90 ALA A CA 1
ATOM 704 C C . ALA A 1 90 ? 14.914 -9.938 -8.141 1 96 90 ALA A C 1
ATOM 706 O O . ALA A 1 90 ? 15.93 -9.586 -7.539 1 96 90 ALA A O 1
ATOM 707 N N . ALA A 1 91 ? 13.742 -10.094 -7.582 1 95.25 91 ALA A N 1
ATOM 708 C CA . ALA A 1 91 ? 13.594 -9.922 -6.141 1 95.25 91 ALA A CA 1
ATOM 709 C C . ALA A 1 91 ? 14.508 -10.875 -5.375 1 95.25 91 ALA A C 1
ATOM 711 O O . ALA A 1 91 ? 15.242 -10.461 -4.48 1 95.25 91 ALA A O 1
ATOM 712 N N . ALA A 1 92 ? 14.484 -12.156 -5.762 1 95.69 92 ALA A N 1
ATOM 713 C CA . ALA A 1 92 ? 15.289 -13.18 -5.094 1 95.69 92 ALA A CA 1
ATOM 714 C C . ALA A 1 92 ? 16.781 -12.906 -5.258 1 95.69 92 ALA A C 1
ATOM 716 O O . ALA A 1 92 ? 17.562 -13.172 -4.348 1 95.69 92 ALA A O 1
ATOM 717 N N . ALA A 1 93 ? 17.125 -12.344 -6.32 1 96 93 ALA A N 1
ATOM 718 C CA . ALA A 1 93 ? 18.531 -12.117 -6.652 1 96 93 ALA A CA 1
ATOM 719 C C . ALA A 1 93 ? 19.047 -10.844 -5.996 1 96 93 ALA A C 1
ATOM 721 O O . ALA A 1 93 ? 20.266 -10.617 -5.934 1 96 93 ALA A O 1
ATOM 722 N N . ASN A 1 94 ? 18.141 -9.992 -5.516 1 95.38 94 ASN A N 1
ATOM 723 C CA . ASN A 1 94 ? 18.562 -8.68 -5.039 1 95.38 94 ASN A CA 1
ATOM 724 C C . ASN A 1 94 ? 18.156 -8.453 -3.59 1 95.38 94 ASN A C 1
ATOM 726 O O . ASN A 1 94 ? 17.75 -7.344 -3.223 1 95.38 94 ASN A O 1
ATOM 730 N N . GLY A 1 95 ? 18.188 -9.531 -2.834 1 94.44 95 GLY A N 1
ATOM 731 C CA . GLY A 1 95 ? 18.062 -9.383 -1.393 1 94.44 95 GLY A CA 1
ATOM 732 C C . GLY A 1 95 ? 16.656 -9.625 -0.89 1 94.44 95 GLY A C 1
ATOM 733 O O . GLY A 1 95 ? 16.406 -9.625 0.318 1 94.44 95 GLY A O 1
ATOM 734 N N . GLY A 1 96 ? 15.734 -9.758 -1.764 1 95.75 96 GLY A N 1
ATOM 735 C CA . GLY A 1 96 ? 14.375 -10.109 -1.372 1 95.75 96 GLY A CA 1
ATOM 736 C C . GLY A 1 96 ? 14.117 -11.609 -1.382 1 95.75 96 GLY A C 1
ATOM 737 O O . GLY A 1 96 ? 15.062 -12.406 -1.392 1 95.75 96 GLY A O 1
ATOM 738 N N . THR A 1 97 ? 12.922 -11.93 -1.116 1 95.06 97 THR A N 1
ATOM 739 C CA . THR A 1 97 ? 12.477 -13.312 -1.134 1 95.06 97 THR A CA 1
ATOM 740 C C . THR A 1 97 ? 11.305 -13.492 -2.094 1 95.06 97 THR A C 1
ATOM 742 O O . THR A 1 97 ? 10.359 -12.703 -2.08 1 95.06 97 THR A O 1
ATOM 745 N N . ALA A 1 98 ? 11.422 -14.461 -2.938 1 94.75 98 ALA A N 1
ATOM 746 C CA . ALA A 1 98 ? 10.312 -14.773 -3.84 1 94.75 98 ALA A CA 1
ATOM 747 C C . ALA A 1 98 ? 9.406 -15.844 -3.25 1 94.75 98 ALA A C 1
ATOM 749 O O . ALA A 1 98 ? 9.852 -16.672 -2.449 1 94.75 98 ALA A O 1
ATOM 750 N N . ASP A 1 99 ? 8.133 -15.789 -3.6 1 94.5 99 ASP A N 1
ATOM 751 C CA . ASP A 1 99 ? 7.152 -16.844 -3.314 1 94.5 99 ASP A CA 1
ATOM 752 C C . ASP A 1 99 ? 6.992 -17.047 -1.811 1 94.5 99 ASP A C 1
ATOM 754 O O . ASP A 1 99 ? 7.094 -18.172 -1.323 1 94.5 99 ASP A O 1
ATOM 758 N N . ILE A 1 100 ? 6.824 -15.977 -1.13 1 92.56 100 ILE A N 1
ATOM 759 C CA . ILE A 1 100 ? 6.613 -16.062 0.311 1 92.56 100 ILE A CA 1
ATOM 760 C C . ILE A 1 100 ? 5.242 -16.672 0.598 1 92.56 100 ILE A C 1
ATOM 762 O O . ILE A 1 100 ? 4.953 -17.062 1.732 1 92.56 100 ILE A O 1
ATOM 766 N N . ASN A 1 101 ? 4.379 -16.672 -0.389 1 91.75 101 ASN A N 1
ATOM 767 C CA . ASN A 1 101 ? 3.113 -17.391 -0.429 1 91.75 101 ASN A CA 1
ATOM 768 C C . ASN A 1 101 ? 3.016 -18.281 -1.66 1 91.75 101 ASN A C 1
ATOM 770 O O . ASN A 1 101 ? 3.801 -18.141 -2.6 1 91.75 101 ASN A O 1
ATOM 774 N N . PRO A 1 102 ? 2.094 -19.234 -1.658 1 90.94 102 PRO A N 1
ATOM 775 C CA . PRO A 1 102 ? 1.946 -20.094 -2.836 1 90.94 102 PRO A CA 1
ATOM 776 C C . PRO A 1 102 ? 1.636 -19.312 -4.105 1 90.94 102 PRO A C 1
ATOM 778 O O . PRO A 1 102 ? 0.869 -18.344 -4.062 1 90.94 102 PRO A O 1
ATOM 781 N N . ILE A 1 103 ? 2.326 -19.766 -5.156 1 92.25 103 ILE A N 1
ATOM 782 C CA . ILE A 1 103 ? 2.08 -19.141 -6.453 1 92.25 103 ILE A CA 1
ATOM 783 C C . ILE A 1 103 ? 0.63 -19.375 -6.867 1 92.25 103 ILE A C 1
ATOM 785 O O . ILE A 1 103 ? 0.113 -20.484 -6.742 1 92.25 103 ILE A O 1
ATOM 789 N N . GLU A 1 104 ? 0.047 -18.312 -7.223 1 88.19 104 GLU A N 1
ATOM 790 C CA . GLU A 1 104 ? -1.325 -18.438 -7.707 1 88.19 104 GLU A CA 1
ATOM 791 C C . GLU A 1 104 ? -1.38 -18.359 -9.227 1 88.19 104 GLU A C 1
ATOM 793 O O . GLU A 1 104 ? -1.074 -17.328 -9.82 1 88.19 104 GLU A O 1
ATOM 798 N N . ASP A 1 105 ? -1.809 -19.469 -9.789 1 90.25 105 ASP A N 1
ATOM 799 C CA . ASP A 1 105 ? -1.975 -19.562 -11.242 1 90.25 105 ASP A CA 1
ATOM 800 C C . ASP A 1 105 ? -3.377 -20.031 -11.602 1 90.25 105 ASP A C 1
ATOM 802 O O . ASP A 1 105 ? -3.66 -21.234 -11.555 1 90.25 105 ASP A O 1
ATOM 806 N N . HIS A 1 106 ? -4.176 -19.094 -11.922 1 85.62 106 HIS A N 1
ATOM 807 C CA . HIS A 1 106 ? -5.551 -19.438 -12.273 1 85.62 106 HIS A CA 1
ATOM 808 C C . HIS A 1 106 ? -5.789 -19.281 -13.773 1 85.62 106 HIS A C 1
ATOM 810 O O . HIS A 1 106 ? -6.938 -19.188 -14.211 1 85.62 106 HIS A O 1
ATOM 816 N N . GLY A 1 107 ? -4.766 -19.266 -14.57 1 85.81 107 GLY A N 1
ATOM 817 C CA . GLY A 1 107 ? -4.867 -19.078 -16.016 1 85.81 107 GLY A CA 1
ATOM 818 C C . GLY A 1 107 ? -5.051 -17.625 -16.406 1 85.81 107 GLY A C 1
ATOM 819 O O . GLY A 1 107 ? -4.176 -17.031 -17.031 1 85.81 107 GLY A O 1
ATOM 820 N N . PHE A 1 108 ? -6.23 -17.031 -15.922 1 85.75 108 PHE A N 1
ATOM 821 C CA . PHE A 1 108 ? -6.508 -15.633 -16.219 1 85.75 108 PHE A CA 1
ATOM 822 C C . PHE A 1 108 ? -5.785 -14.711 -15.25 1 85.75 108 PHE A C 1
ATOM 824 O O . PHE A 1 108 ? -5.707 -13.5 -15.477 1 85.75 108 PHE A O 1
ATOM 831 N N . MET A 1 109 ? -5.312 -15.312 -14.219 1 88.56 109 MET A N 1
ATOM 832 C CA . MET A 1 109 ? -4.582 -14.562 -13.203 1 88.56 109 MET A CA 1
ATOM 833 C C . MET A 1 109 ? -3.334 -15.32 -12.758 1 88.56 109 MET A C 1
ATOM 835 O O . MET A 1 109 ? -3.367 -16.547 -12.602 1 88.56 109 MET A O 1
ATOM 839 N N . TYR A 1 110 ? -2.205 -14.633 -12.734 1 93.38 110 TYR A N 1
ATOM 840 C CA . TYR A 1 110 ? -0.917 -15.18 -12.32 1 93.38 110 TYR A CA 1
ATOM 841 C C . TYR A 1 110 ? -0.232 -14.242 -11.328 1 93.38 110 TYR A C 1
ATOM 843 O O . TYR A 1 110 ? 0.077 -13.094 -11.656 1 93.38 110 TYR A O 1
ATOM 851 N N . THR A 1 111 ? -0.059 -14.789 -10.062 1 93.81 111 THR A N 1
ATOM 852 C CA . THR A 1 111 ? 0.481 -13.906 -9.031 1 93.81 111 THR A CA 1
ATOM 853 C C . THR A 1 111 ? 1.617 -14.594 -8.281 1 93.81 111 THR A C 1
ATOM 855 O O . THR A 1 111 ? 1.544 -15.789 -7.992 1 93.81 111 THR A O 1
ATOM 858 N N . ARG A 1 112 ? 2.611 -13.906 -7.965 1 95.38 112 ARG A N 1
ATOM 859 C CA . ARG A 1 112 ? 3.721 -14.352 -7.125 1 95.38 112 ARG A CA 1
ATOM 860 C C . ARG A 1 112 ? 4.027 -13.32 -6.043 1 95.38 112 ARG A C 1
ATOM 862 O O . ARG A 1 112 ? 4.375 -12.18 -6.344 1 95.38 112 ARG A O 1
ATOM 869 N N . ASP A 1 113 ? 3.895 -13.766 -4.828 1 94.5 113 ASP A N 1
ATOM 870 C CA . ASP A 1 113 ? 4.117 -12.883 -3.686 1 94.5 113 ASP A CA 1
ATOM 871 C C . ASP A 1 113 ? 5.594 -12.844 -3.301 1 94.5 113 ASP A C 1
ATOM 873 O O . ASP A 1 113 ? 6.227 -13.891 -3.152 1 94.5 113 ASP A O 1
ATOM 877 N N . LEU A 1 114 ? 6.082 -11.641 -3.115 1 95.56 114 LEU A N 1
ATOM 878 C 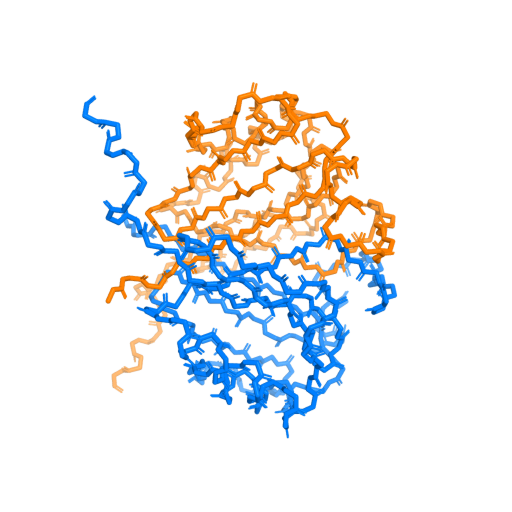CA . LEU A 1 114 ? 7.484 -11.414 -2.781 1 95.56 114 LEU A CA 1
ATOM 879 C C . LEU A 1 114 ? 7.609 -10.664 -1.461 1 95.56 114 LEU A C 1
ATOM 881 O O . LEU A 1 114 ? 6.645 -10.062 -0.988 1 95.56 114 LEU A O 1
ATOM 885 N N . ALA A 1 115 ? 8.766 -10.727 -0.913 1 95.62 115 ALA A N 1
ATOM 886 C CA . ALA A 1 115 ? 9.141 -9.898 0.23 1 95.62 115 ALA A CA 1
ATOM 887 C C . ALA A 1 115 ? 10.375 -9.062 -0.077 1 95.62 115 ALA A C 1
ATOM 889 O O . ALA A 1 115 ? 11.336 -9.562 -0.666 1 95.62 115 ALA A O 1
ATOM 890 N N . ASP A 1 116 ? 10.312 -7.797 0.202 1 96.38 116 ASP A N 1
ATOM 891 C CA . ASP A 1 116 ? 11.508 -6.973 0.053 1 96.38 116 ASP A CA 1
ATOM 892 C C . ASP A 1 116 ? 12.547 -7.305 1.124 1 96.38 116 ASP A C 1
ATOM 894 O O . ASP A 1 116 ? 12.312 -8.172 1.97 1 96.38 116 ASP A O 1
ATOM 898 N N . PRO A 1 117 ? 13.672 -6.719 1.149 1 95.69 117 PRO A N 1
ATOM 899 C CA . PRO A 1 117 ? 14.734 -7.078 2.094 1 95.69 117 PRO A CA 1
ATOM 900 C C . PRO A 1 117 ? 14.305 -6.922 3.551 1 95.69 117 PRO A C 1
ATOM 902 O O . PRO A 1 117 ? 14.875 -7.562 4.438 1 95.69 117 PRO A O 1
ATOM 905 N N . ASP A 1 118 ? 13.297 -6.102 3.824 1 95.44 118 ASP A N 1
ATOM 906 C CA . ASP A 1 118 ? 12.828 -5.863 5.188 1 95.44 118 ASP A CA 1
ATOM 907 C C . ASP A 1 118 ? 11.578 -6.684 5.488 1 95.44 118 ASP A C 1
ATOM 909 O O . ASP A 1 118 ? 11.016 -6.59 6.586 1 95.44 118 ASP A O 1
ATOM 913 N N . GLY A 1 119 ? 11.148 -7.445 4.48 1 94.19 119 GLY A N 1
ATOM 914 C CA . GLY A 1 119 ? 10.047 -8.367 4.73 1 94.19 119 GLY A CA 1
ATOM 915 C C . GLY A 1 119 ? 8.703 -7.828 4.289 1 94.19 119 GLY A C 1
ATOM 916 O O . GLY A 1 119 ? 7.672 -8.469 4.488 1 94.19 119 GLY A O 1
ATOM 917 N N . HIS A 1 120 ? 8.641 -6.68 3.742 1 95.69 120 HIS A N 1
ATOM 918 C CA . HIS A 1 120 ? 7.379 -6.164 3.23 1 95.69 120 HIS A CA 1
ATOM 919 C C . HIS A 1 120 ? 6.871 -7.004 2.062 1 95.69 120 HIS A C 1
ATOM 921 O O . HIS A 1 120 ? 7.645 -7.367 1.173 1 95.69 120 HIS A O 1
ATOM 927 N N . ALA A 1 121 ? 5.668 -7.281 2.104 1 94.19 121 ALA A N 1
ATOM 928 C CA . ALA A 1 121 ? 5.078 -8.102 1.047 1 94.19 121 ALA A CA 1
ATOM 929 C C . ALA A 1 121 ? 4.773 -7.258 -0.19 1 94.19 121 ALA A C 1
ATOM 931 O O . ALA A 1 121 ? 3.889 -6.395 -0.161 1 94.19 121 ALA A O 1
ATOM 932 N N . VAL A 1 122 ? 5.59 -7.484 -1.242 1 93.19 122 VAL A N 1
ATOM 933 C CA . VAL A 1 122 ? 5.41 -6.816 -2.527 1 93.19 122 VAL A CA 1
ATOM 934 C C . VAL A 1 122 ? 5.281 -7.859 -3.637 1 93.19 122 VAL A C 1
ATOM 936 O O . VAL A 1 122 ? 6.199 -8.656 -3.859 1 93.19 122 VAL A O 1
ATOM 939 N N . GLY A 1 123 ? 4.082 -8.078 -4.125 1 90.62 123 GLY A N 1
ATOM 940 C CA . GLY A 1 123 ? 3.844 -9.141 -5.09 1 90.62 123 GLY A CA 1
ATOM 941 C C . GLY A 1 123 ? 3.748 -8.633 -6.52 1 90.62 123 GLY A C 1
ATOM 942 O O . GLY A 1 123 ? 3.619 -7.434 -6.75 1 90.62 123 GLY A O 1
ATOM 943 N N . ALA A 1 124 ? 4.008 -9.586 -7.391 1 94.38 124 ALA A N 1
ATOM 944 C CA . ALA A 1 124 ? 3.816 -9.375 -8.82 1 94.38 124 ALA A CA 1
ATOM 945 C C . ALA A 1 124 ? 2.582 -10.117 -9.328 1 94.38 124 ALA A C 1
ATOM 947 O O . ALA A 1 124 ? 2.342 -11.266 -8.938 1 94.38 124 ALA A O 1
ATOM 948 N N . MET A 1 125 ? 1.878 -9.383 -10.102 1 94.44 125 MET A N 1
ATOM 949 C CA . MET A 1 125 ? 0.632 -9.984 -10.562 1 94.44 125 MET A CA 1
ATOM 950 C C . MET A 1 125 ? 0.377 -9.664 -12.031 1 94.44 125 MET A C 1
ATOM 952 O O . MET A 1 125 ? 0.671 -8.555 -12.484 1 94.44 125 MET A O 1
ATOM 956 N N . TRP A 1 126 ? -0.151 -10.633 -12.719 1 93.62 126 TRP A N 1
ATOM 957 C CA . TRP A 1 126 ? -0.64 -10.453 -14.086 1 93.62 126 TRP A CA 1
ATOM 958 C C . TRP A 1 126 ? -2.08 -10.938 -14.219 1 93.62 126 TRP A C 1
ATOM 960 O O . TRP A 1 126 ? -2.447 -11.969 -13.656 1 93.62 126 TRP A O 1
ATOM 970 N N . MET A 1 127 ? -2.869 -10.133 -14.734 1 86.12 127 MET A N 1
ATOM 971 C CA . MET A 1 127 ? -4.258 -10.523 -14.969 1 86.12 127 MET A CA 1
ATOM 972 C C . MET A 1 127 ? -4.652 -10.258 -16.422 1 86.12 127 MET A C 1
ATOM 974 O O . MET A 1 127 ? -4.289 -9.227 -16.984 1 86.12 127 MET A O 1
ATOM 978 N N . ASP A 1 128 ? -5.223 -11.211 -16.984 1 80.12 128 ASP A N 1
ATOM 979 C CA . ASP A 1 128 ? -5.777 -11.031 -18.312 1 80.12 128 ASP A CA 1
ATOM 980 C C . ASP A 1 128 ? -7.156 -10.383 -18.266 1 80.12 128 ASP A C 1
ATOM 982 O O . ASP A 1 128 ? -8.164 -11.07 -18.094 1 80.12 128 ASP A O 1
ATOM 986 N N . PHE A 1 129 ? -7.219 -9.078 -18.188 1 65.44 129 PHE A N 1
ATOM 987 C CA . PHE A 1 129 ? -8.469 -8.352 -18.078 1 65.44 129 PHE A CA 1
ATOM 988 C C . PHE A 1 129 ? -9.375 -8.625 -19.281 1 65.44 129 PHE A C 1
ATOM 990 O O . PHE A 1 129 ? -10.578 -8.375 -19.219 1 65.44 129 PHE A O 1
ATOM 997 N N . SER A 1 130 ? -8.797 -8.898 -20.469 1 59.47 130 SER A N 1
ATOM 998 C CA . SER A 1 130 ? -9.602 -9.211 -21.641 1 59.47 130 SER A CA 1
ATOM 999 C C . SER A 1 130 ? -10.516 -10.406 -21.391 1 59.47 130 SER A C 1
ATOM 1001 O O . SER A 1 130 ? -11.547 -10.555 -22.047 1 59.47 130 SER A O 1
ATOM 1003 N N . SER A 1 131 ? -10.172 -11.25 -20.469 1 54.81 131 SER A N 1
ATOM 1004 C CA . SER A 1 131 ? -10.961 -12.445 -20.156 1 54.81 131 SER A CA 1
ATOM 1005 C C . SER A 1 131 ? -11.945 -12.172 -19.031 1 54.81 131 SER A C 1
ATOM 1007 O O . SER A 1 131 ? -12.758 -13.039 -18.688 1 54.81 131 SER A O 1
ATOM 1009 N N . MET A 1 132 ? -11.648 -11.156 -18.219 1 53.91 132 MET A N 1
ATOM 1010 C CA . MET A 1 132 ? -12.641 -10.812 -17.203 1 53.91 132 MET A CA 1
ATOM 1011 C C . MET A 1 132 ? -13.945 -10.352 -17.859 1 53.91 132 MET A C 1
ATOM 1013 O O . MET A 1 132 ? -13.922 -9.555 -18.797 1 53.91 132 MET A O 1
ATOM 1017 N N . PRO A 1 133 ? -15.008 -10.992 -17.688 1 46.97 133 PRO A N 1
ATOM 1018 C CA . PRO A 1 133 ? -16.25 -10.562 -18.344 1 46.97 133 PRO A CA 1
ATOM 1019 C C . PRO A 1 133 ? -16.469 -9.055 -18.234 1 46.97 133 PRO A C 1
ATOM 1021 O O . PRO A 1 133 ? -16.094 -8.43 -17.25 1 46.97 133 PRO A O 1
ATOM 1024 N N . SER A 1 134 ? -16.25 -8.203 -19.281 1 42.28 134 SER A N 1
ATOM 1025 C CA . SER A 1 134 ? -16.641 -6.809 -19.453 1 42.28 134 SER A CA 1
ATOM 1026 C C . SER A 1 134 ? -17.938 -6.508 -18.734 1 42.28 134 SER A C 1
ATOM 1028 O O . SER A 1 134 ? -18.938 -7.203 -18.922 1 42.28 134 SER A O 1
ATOM 1030 N N . THR A 1 135 ? -18.031 -6.207 -17.438 1 37.47 135 THR A N 1
ATOM 1031 C CA . THR A 1 135 ? -19.406 -5.801 -17.141 1 37.47 135 THR A CA 1
ATOM 1032 C C . THR A 1 135 ? -19.969 -4.941 -18.266 1 37.47 135 THR A C 1
ATOM 1034 O O . THR A 1 135 ? -19.5 -3.824 -18.5 1 37.47 135 THR A O 1
ATOM 1037 N N . SER A 1 136 ? -20.25 -5.492 -19.453 1 27.98 136 SER A N 1
ATOM 1038 C CA . SER A 1 136 ? -21.141 -4.852 -20.422 1 27.98 136 SER A CA 1
ATOM 1039 C C . SER A 1 136 ? -22.375 -4.281 -19.719 1 27.98 136 SER A C 1
ATOM 1041 O O . SER A 1 136 ? -22.953 -4.922 -18.844 1 27.98 136 SER A O 1
ATOM 1043 N N . MET B 1 1 ? 0.635 -1.455 -21.156 1 58.38 1 MET B N 1
ATOM 1044 C CA . MET B 1 1 ? -0.531 -1.486 -20.266 1 58.38 1 MET B CA 1
ATOM 1045 C C . MET B 1 1 ? -0.27 -0.698 -18.984 1 58.38 1 MET B C 1
ATOM 1047 O O . MET B 1 1 ? 0.883 -0.454 -18.641 1 58.38 1 MET B O 1
ATOM 1051 N N . SER B 1 2 ? -1.251 -0.068 -18.375 1 75 2 SER B N 1
ATOM 1052 C CA . SER B 1 2 ? -1.076 0.829 -17.234 1 75 2 SER B CA 1
ATOM 1053 C C . SER B 1 2 ? -0.656 0.061 -15.992 1 75 2 SER B C 1
ATOM 1055 O O . SER B 1 2 ? -1.047 -1.093 -15.805 1 75 2 SER B O 1
ATOM 1057 N N . LYS B 1 3 ? 0.316 0.492 -15.281 1 90.06 3 LYS B N 1
ATOM 1058 C CA . LYS B 1 3 ? 0.786 -0.081 -14.023 1 90.06 3 LYS B CA 1
ATOM 1059 C C . LYS B 1 3 ? -0.214 0.169 -12.898 1 90.06 3 LYS B C 1
ATOM 1061 O O . LYS B 1 3 ? -0.567 1.317 -12.617 1 90.06 3 LYS B O 1
ATOM 1066 N N . LYS B 1 4 ? -0.679 -0.925 -12.391 1 93.31 4 LYS B N 1
ATOM 1067 C CA . LYS B 1 4 ? -1.658 -0.817 -11.312 1 93.31 4 LYS B CA 1
ATOM 1068 C C . LYS B 1 4 ? -1.111 -1.399 -10.016 1 93.31 4 LYS B C 1
ATOM 1070 O O . LYS B 1 4 ? -0.157 -2.18 -10.031 1 93.31 4 LYS B O 1
ATOM 1075 N N . ILE B 1 5 ? -1.653 -0.928 -8.992 1 94.94 5 ILE B N 1
ATOM 1076 C CA . ILE B 1 5 ? -1.309 -1.478 -7.684 1 94.94 5 ILE B CA 1
ATOM 1077 C C . ILE B 1 5 ? -2.568 -1.991 -6.988 1 94.94 5 ILE B C 1
ATOM 1079 O O . ILE B 1 5 ? -3.633 -1.375 -7.086 1 94.94 5 ILE B O 1
ATOM 1083 N N . PHE B 1 6 ? -2.461 -3.115 -6.406 1 94 6 PHE B N 1
ATOM 1084 C CA . PHE B 1 6 ? -3.516 -3.701 -5.586 1 94 6 PHE B CA 1
ATOM 1085 C C . PHE B 1 6 ? -3.074 -3.812 -4.133 1 94 6 PHE B C 1
ATOM 1087 O O . PHE B 1 6 ? -2.158 -4.57 -3.812 1 94 6 PHE B O 1
ATOM 1094 N N . VAL B 1 7 ? -3.758 -3.066 -3.309 1 96.44 7 VAL B N 1
ATOM 1095 C CA . VAL B 1 7 ? -3.449 -3.057 -1.883 1 96.44 7 VAL B CA 1
ATOM 1096 C C . VAL B 1 7 ? -4.426 -3.965 -1.138 1 96.44 7 VAL B C 1
ATOM 1098 O O . VAL B 1 7 ? -5.602 -3.625 -0.979 1 96.44 7 VAL B O 1
ATOM 1101 N N . SER B 1 8 ? -3.965 -5.055 -0.674 1 95.38 8 SER B N 1
ATOM 1102 C CA . SER B 1 8 ? -4.801 -5.996 0.066 1 95.38 8 SER B CA 1
ATOM 1103 C C . SER B 1 8 ? -4.684 -5.773 1.57 1 95.38 8 SER B C 1
ATOM 1105 O O . SER B 1 8 ? -3.578 -5.734 2.113 1 95.38 8 SER B O 1
ATOM 1107 N N . LEU B 1 9 ? -5.777 -5.652 2.203 1 96 9 LEU B N 1
ATOM 1108 C CA . LEU B 1 9 ? -5.832 -5.391 3.637 1 96 9 LEU B CA 1
ATOM 1109 C C . LEU B 1 9 ? -6.727 -6.406 4.34 1 96 9 LEU B C 1
ATOM 1111 O O . LEU B 1 9 ? -7.895 -6.566 3.975 1 96 9 LEU B O 1
ATOM 1115 N N . PRO B 1 10 ? -6.176 -7.074 5.297 1 95.5 10 PRO B N 1
ATOM 1116 C CA . PRO B 1 10 ? -7.059 -7.906 6.121 1 95.5 10 PRO B CA 1
ATOM 1117 C C . PRO B 1 10 ? -7.965 -7.078 7.027 1 95.5 10 PRO B C 1
ATOM 1119 O O . PRO B 1 10 ? -7.5 -6.152 7.699 1 95.5 10 PRO B O 1
ATOM 1122 N N . VAL B 1 11 ? -9.219 -7.402 7.07 1 95.62 11 VAL B N 1
ATOM 1123 C CA . VAL B 1 11 ? -10.172 -6.645 7.875 1 95.62 11 VAL B CA 1
ATOM 1124 C C . VAL B 1 11 ? -11.047 -7.602 8.688 1 95.62 11 VAL B C 1
ATOM 1126 O O . VAL B 1 11 ? -11.227 -8.758 8.305 1 95.62 11 VAL B O 1
ATOM 1129 N N . THR B 1 12 ? -11.555 -7.156 9.773 1 94.88 12 THR B N 1
ATOM 1130 C CA . THR B 1 12 ? -12.383 -7.969 10.656 1 94.88 12 THR B CA 1
ATOM 1131 C C . THR B 1 12 ? -13.828 -7.996 10.164 1 94.88 12 THR B C 1
ATOM 1133 O O . THR B 1 12 ? -14.547 -8.977 10.383 1 94.88 12 THR B O 1
ATOM 1136 N N . ASP B 1 13 ? -14.32 -6.934 9.57 1 94.62 13 ASP B N 1
ATOM 1137 C CA . ASP B 1 13 ? -15.664 -6.766 9.039 1 94.62 13 ASP B CA 1
ATOM 1138 C C . ASP B 1 13 ? -15.633 -6.094 7.668 1 94.62 13 ASP B C 1
ATOM 1140 O O . ASP B 1 13 ? -15.539 -4.867 7.57 1 94.62 13 ASP B O 1
ATOM 1144 N N . VAL B 1 14 ? -15.82 -6.918 6.629 1 95.06 14 VAL B N 1
ATOM 1145 C CA . VAL B 1 14 ? -15.664 -6.453 5.254 1 95.06 14 VAL B CA 1
ATOM 1146 C C . VAL B 1 14 ? -16.703 -5.375 4.953 1 95.06 14 VAL B C 1
ATOM 1148 O O . VAL B 1 14 ? -16.391 -4.348 4.352 1 95.06 14 VAL B O 1
ATOM 1151 N N . LYS B 1 15 ? -17.891 -5.574 5.391 1 93.25 15 LYS B N 1
ATOM 1152 C CA . LYS B 1 15 ? -18.969 -4.617 5.129 1 93.25 15 LYS B CA 1
ATOM 1153 C C . LYS B 1 15 ? -18.672 -3.271 5.785 1 93.25 15 LYS B C 1
ATOM 1155 O O . LYS B 1 15 ? -18.859 -2.219 5.172 1 93.25 15 LYS B O 1
ATOM 1160 N N . ALA B 1 16 ? -18.281 -3.311 7.047 1 94 16 ALA B N 1
ATOM 1161 C CA . ALA B 1 16 ? -17.922 -2.084 7.758 1 94 16 ALA B CA 1
ATOM 1162 C C . ALA B 1 16 ? -16.766 -1.366 7.074 1 94 16 ALA B C 1
ATOM 1164 O O . ALA B 1 16 ? -16.766 -0.14 6.949 1 94 16 ALA B O 1
ATOM 1165 N N . SER B 1 17 ? -15.766 -2.154 6.684 1 95.69 17 SER B N 1
ATOM 1166 C CA . SER B 1 17 ? -14.617 -1.575 5.996 1 95.69 17 SER B CA 1
ATOM 1167 C C . SER B 1 17 ? -15.016 -0.979 4.652 1 95.69 17 SER B C 1
ATOM 1169 O O . SER B 1 17 ? -14.539 0.093 4.273 1 95.69 17 SER B O 1
ATOM 1171 N N . MET B 1 18 ? -15.891 -1.649 3.945 1 94.31 18 MET B N 1
ATOM 1172 C CA . MET B 1 18 ? -16.391 -1.13 2.676 1 94.31 18 MET B CA 1
ATOM 1173 C C . MET B 1 18 ? -17.047 0.237 2.867 1 94.31 18 MET B C 1
ATOM 1175 O O . MET B 1 18 ? -16.766 1.171 2.111 1 94.31 18 MET B O 1
ATOM 1179 N N . ALA B 1 19 ? -17.875 0.292 3.85 1 94.44 19 ALA B N 1
ATOM 1180 C CA . ALA B 1 19 ? -18.562 1.548 4.145 1 94.44 19 ALA B CA 1
ATOM 1181 C C . ALA B 1 19 ? -17.562 2.652 4.477 1 94.44 19 ALA B C 1
ATOM 1183 O O . ALA B 1 19 ? -17.734 3.797 4.051 1 94.44 19 ALA B O 1
ATOM 1184 N N . PHE B 1 20 ? -16.594 2.268 5.207 1 95.81 20 PHE B N 1
ATOM 1185 C CA . PHE B 1 20 ? -15.539 3.213 5.566 1 95.81 20 PHE B CA 1
ATOM 1186 C C . PHE B 1 20 ? -14.852 3.758 4.316 1 95.81 20 PHE B C 1
ATOM 1188 O O . PHE B 1 20 ? -14.797 4.973 4.117 1 95.81 20 PHE B O 1
ATOM 1195 N N . TYR B 1 21 ? -14.367 2.92 3.432 1 96.75 21 TYR B N 1
ATOM 1196 C CA . TYR B 1 21 ? -13.617 3.346 2.258 1 96.75 21 TYR B CA 1
ATOM 1197 C C . TYR B 1 21 ? -14.516 4.074 1.268 1 96.75 21 TYR B C 1
ATOM 1199 O O . TYR B 1 21 ? -14.07 4.988 0.57 1 96.75 21 TYR B O 1
ATOM 1207 N N . GLU B 1 22 ? -15.758 3.691 1.201 1 95.31 22 GLU B N 1
ATOM 1208 C CA . GLU B 1 22 ? -16.703 4.441 0.386 1 95.31 22 GLU B CA 1
ATOM 1209 C C . GLU B 1 22 ? -16.844 5.875 0.88 1 95.31 22 GLU B C 1
ATOM 1211 O O . GLU B 1 22 ? -16.953 6.809 0.078 1 95.31 22 GLU B O 1
ATOM 1216 N N . SER B 1 23 ? -16.859 6.004 2.17 1 94.75 23 SER B N 1
ATOM 1217 C CA . SER B 1 23 ? -16.969 7.332 2.76 1 94.75 23 SER B CA 1
ATOM 1218 C C . SER B 1 23 ? -15.758 8.188 2.422 1 94.75 23 SER B C 1
ATOM 1220 O O . SER B 1 23 ? -15.828 9.422 2.482 1 94.75 23 SER B O 1
ATOM 1222 N N . LEU B 1 24 ? -14.617 7.551 2.135 1 94.56 24 LEU B N 1
ATOM 1223 C CA . LEU B 1 24 ? -13.391 8.266 1.794 1 94.56 24 LEU B CA 1
ATOM 1224 C C . LEU B 1 24 ? -13.375 8.648 0.318 1 94.56 24 LEU B C 1
ATOM 1226 O O . LEU B 1 24 ? -12.516 9.414 -0.122 1 94.56 24 LEU B O 1
ATOM 1230 N N . GLY B 1 25 ? -14.289 8.062 -0.433 1 93.19 25 GLY B N 1
ATOM 1231 C CA . GLY B 1 25 ? -14.367 8.406 -1.845 1 93.19 25 GLY B CA 1
ATOM 1232 C C . GLY B 1 25 ? -14.062 7.234 -2.76 1 93.19 25 GLY B C 1
ATOM 1233 O O . GLY B 1 25 ? -14.016 7.391 -3.982 1 93.19 25 GLY B O 1
ATOM 1234 N N . PHE B 1 26 ? -13.828 6.062 -2.121 1 94.38 26 PHE B N 1
ATOM 1235 C CA . PHE B 1 26 ? -13.625 4.867 -2.934 1 94.38 26 PHE B CA 1
ATOM 1236 C C . PHE B 1 26 ? -14.938 4.387 -3.525 1 94.38 26 PHE B C 1
ATOM 1238 O O . PHE B 1 26 ? -16.016 4.695 -3.002 1 94.38 26 PHE B O 1
ATOM 1245 N N . ARG B 1 27 ? -14.773 3.686 -4.629 1 93.56 27 ARG B N 1
ATOM 1246 C CA . ARG B 1 27 ? -15.93 3.035 -5.234 1 93.56 27 ARG B CA 1
ATOM 1247 C C . ARG B 1 27 ? -15.805 1.518 -5.164 1 93.56 27 ARG B C 1
ATOM 1249 O O . ARG B 1 27 ? -14.734 0.965 -5.453 1 93.56 27 ARG B O 1
ATOM 1256 N N . ASN B 1 28 ? -16.859 0.913 -4.781 1 91.38 28 ASN B N 1
ATOM 1257 C CA . ASN B 1 28 ? -16.859 -0.545 -4.723 1 91.38 28 ASN B CA 1
ATOM 1258 C C . ASN B 1 28 ? -17.062 -1.158 -6.105 1 91.38 28 ASN B C 1
ATOM 1260 O O . ASN B 1 28 ? -17.969 -0.74 -6.844 1 91.38 28 ASN B O 1
ATOM 1264 N N . ASN B 1 29 ? -16.219 -2.01 -6.504 1 84.81 29 ASN B N 1
ATOM 1265 C CA . ASN B 1 29 ? -16.406 -2.826 -7.699 1 84.81 29 ASN B CA 1
ATOM 1266 C C . ASN B 1 29 ? -16.984 -4.195 -7.352 1 84.81 29 ASN B C 1
ATOM 1268 O O . ASN B 1 29 ? -16.297 -5.035 -6.77 1 84.81 29 ASN B O 1
ATOM 1272 N N . PRO B 1 30 ? -18.156 -4.395 -7.672 1 76.38 30 PRO B N 1
ATOM 1273 C CA . PRO B 1 30 ? -18.828 -5.629 -7.258 1 76.38 30 PRO B CA 1
ATOM 1274 C C . PRO B 1 30 ? -18.312 -6.855 -8.008 1 76.38 30 PRO B C 1
ATOM 1276 O O . PRO B 1 30 ? -18.703 -7.086 -9.156 1 76.38 30 PRO B O 1
ATOM 1279 N N . ARG B 1 31 ? -17.234 -7.402 -7.645 1 67.56 31 ARG B N 1
ATOM 1280 C CA . ARG B 1 31 ? -16.688 -8.594 -8.289 1 67.56 31 ARG B CA 1
ATOM 1281 C C . ARG B 1 31 ? -16.703 -9.789 -7.344 1 67.56 31 ARG B C 1
ATOM 1283 O O . ARG B 1 31 ? -16.641 -10.938 -7.781 1 67.56 31 ARG B O 1
ATOM 1290 N N . PHE B 1 32 ? -16.828 -9.352 -6.125 1 68.69 32 PHE B N 1
ATOM 1291 C CA . PHE B 1 32 ? -16.75 -10.445 -5.156 1 68.69 32 PHE B CA 1
ATOM 1292 C C . PHE B 1 32 ? -18.125 -10.727 -4.547 1 68.69 32 PHE B C 1
ATOM 1294 O O . PHE B 1 32 ? -18.75 -9.828 -3.979 1 68.69 32 PHE B O 1
ATOM 1301 N N . PRO B 1 33 ? -18.438 -11.914 -4.781 1 58.94 33 PRO B N 1
ATOM 1302 C CA . PRO B 1 33 ? -19.781 -12.328 -4.395 1 58.94 33 PRO B CA 1
ATOM 1303 C C . PRO B 1 33 ? -19.891 -12.656 -2.908 1 58.94 33 PRO B C 1
ATOM 1305 O O . PRO B 1 33 ? -20.984 -12.602 -2.34 1 58.94 33 PRO B O 1
ATOM 1308 N N . ASP B 1 34 ? -18.906 -13.023 -2.35 1 65.94 34 ASP B N 1
ATOM 1309 C CA . ASP B 1 34 ? -19.047 -13.742 -1.086 1 65.94 34 ASP B CA 1
ATOM 1310 C C . ASP B 1 34 ? -18.812 -12.812 0.102 1 65.94 34 ASP B C 1
ATOM 1312 O O . ASP B 1 34 ? -18.859 -13.242 1.255 1 65.94 34 ASP B O 1
ATOM 1316 N N . GLU B 1 35 ? -18.906 -11.789 0.096 1 78.06 35 GLU B N 1
ATOM 1317 C CA . GLU B 1 35 ? -18.828 -10.867 1.227 1 78.06 35 GLU B CA 1
ATOM 1318 C C . GLU B 1 35 ? -17.516 -11.023 1.975 1 78.06 35 GLU B C 1
ATOM 1320 O O . GLU B 1 35 ? -17.359 -10.5 3.08 1 78.06 35 GLU B O 1
ATOM 1325 N N . THR B 1 36 ? -16.719 -11.898 1.558 1 86.62 36 THR B N 1
ATOM 1326 C CA . THR B 1 36 ? -15.461 -12.133 2.262 1 86.62 36 THR B CA 1
ATOM 1327 C C . THR B 1 36 ? -14.352 -11.258 1.693 1 86.62 36 THR B C 1
ATOM 1329 O O . THR B 1 36 ? -13.242 -11.219 2.236 1 86.62 36 THR B O 1
ATOM 1332 N N . ALA B 1 37 ? -14.758 -10.625 0.656 1 89.88 37 ALA B N 1
ATOM 1333 C CA . ALA B 1 37 ? -13.797 -9.727 0.027 1 89.88 37 ALA B CA 1
ATOM 1334 C C . ALA B 1 37 ? -14.5 -8.57 -0.669 1 89.88 37 ALA B C 1
ATOM 1336 O O . ALA B 1 37 ? -15.656 -8.695 -1.081 1 89.88 37 ALA B O 1
ATOM 1337 N N . ALA B 1 38 ? -13.883 -7.469 -0.668 1 92.56 38 ALA B N 1
ATOM 1338 C CA . ALA B 1 38 ? -14.398 -6.305 -1.384 1 92.56 38 ALA B CA 1
ATOM 1339 C C . ALA B 1 38 ? -13.297 -5.641 -2.207 1 92.56 38 ALA B C 1
ATOM 1341 O O . ALA B 1 38 ? -12.156 -5.527 -1.756 1 92.56 38 ALA B O 1
ATOM 1342 N N . TRP B 1 39 ? -13.648 -5.285 -3.367 1 91.81 39 TRP B N 1
ATOM 1343 C CA . TRP B 1 39 ? -12.734 -4.566 -4.254 1 91.81 39 TRP B CA 1
ATOM 1344 C C . TRP B 1 39 ? -13.078 -3.08 -4.297 1 91.81 39 TRP B C 1
ATOM 1346 O O . TRP B 1 39 ? -14.055 -2.68 -4.93 1 91.81 39 TRP B O 1
ATOM 1356 N N . MET B 1 40 ? -12.281 -2.297 -3.645 1 94 40 MET B N 1
ATOM 1357 C CA . MET B 1 40 ? -12.5 -0.854 -3.584 1 94 40 MET B CA 1
ATOM 1358 C C . MET B 1 40 ? -11.57 -0.126 -4.551 1 94 40 MET B C 1
ATOM 1360 O O . MET B 1 40 ? -10.352 -0.257 -4.465 1 94 40 MET B O 1
ATOM 1364 N N . VAL B 1 41 ? -12.148 0.678 -5.43 1 93.62 41 VAL B N 1
ATOM 1365 C CA . VAL B 1 41 ? -11.391 1.334 -6.492 1 93.62 41 VAL B CA 1
ATOM 1366 C C . VAL B 1 41 ? -11.195 2.809 -6.148 1 93.62 41 VAL B C 1
ATOM 1368 O O . VAL B 1 41 ? -12.164 3.555 -6.004 1 93.62 41 VAL B O 1
ATOM 1371 N N . TRP B 1 42 ? -9.969 3.18 -5.922 1 93.56 42 TRP B N 1
ATOM 1372 C CA . TRP B 1 42 ? -9.633 4.586 -5.727 1 93.56 42 TRP B CA 1
ATOM 1373 C C . TRP B 1 42 ? -9.445 5.289 -7.066 1 93.56 42 TRP B C 1
ATOM 1375 O O . TRP B 1 42 ? -9.953 6.395 -7.27 1 93.56 42 TRP B O 1
ATOM 1385 N N . SER B 1 43 ? -8.75 4.715 -7.965 1 92.44 43 SER B N 1
ATOM 1386 C CA . SER B 1 43 ? -8.523 5.152 -9.344 1 92.44 43 SER B CA 1
ATOM 1387 C C . SER B 1 43 ? -8.305 3.963 -10.266 1 92.44 43 SER B C 1
ATOM 1389 O O . SER B 1 43 ? -8.297 2.812 -9.828 1 92.44 43 SER B O 1
ATOM 1391 N N . GLU B 1 44 ? -8.156 4.242 -11.508 1 88.56 44 GLU B N 1
ATOM 1392 C CA . GLU B 1 44 ? -7.914 3.172 -12.469 1 88.56 44 GLU B CA 1
ATOM 1393 C C . GLU B 1 44 ? -6.668 2.373 -12.109 1 88.56 44 GLU B C 1
ATOM 1395 O O . GLU B 1 44 ? -6.613 1.161 -12.328 1 88.56 44 GLU B O 1
ATOM 1400 N N . ASP B 1 45 ? -5.715 3.018 -11.469 1 91.88 45 ASP B N 1
ATOM 1401 C CA . ASP B 1 45 ? -4.418 2.389 -11.242 1 91.88 45 ASP B CA 1
ATOM 1402 C C . ASP B 1 45 ? -4.254 1.981 -9.781 1 91.88 45 ASP B C 1
ATOM 1404 O O . ASP B 1 45 ? -3.328 1.24 -9.438 1 91.88 45 ASP B O 1
ATOM 1408 N N . ILE B 1 46 ? -5.113 2.436 -8.906 1 94.12 46 ILE B N 1
ATOM 1409 C CA . ILE B 1 46 ? -4.984 2.197 -7.473 1 94.12 46 ILE B CA 1
ATOM 1410 C C . ILE B 1 46 ? -6.223 1.468 -6.953 1 94.12 46 ILE B C 1
ATOM 1412 O O . ILE B 1 46 ? -7.328 2.016 -6.977 1 94.12 46 ILE B O 1
ATOM 1416 N N . ASN B 1 47 ? -6.039 0.297 -6.512 1 94.12 47 ASN B N 1
ATOM 1417 C CA . ASN B 1 47 ? -7.125 -0.56 -6.043 1 94.12 47 ASN B CA 1
ATOM 1418 C C . ASN B 1 47 ? -6.832 -1.128 -4.656 1 94.12 47 ASN B C 1
ATOM 1420 O O . ASN B 1 47 ? -5.695 -1.502 -4.363 1 94.12 47 ASN B O 1
ATOM 1424 N N . PHE B 1 48 ? -7.891 -1.158 -3.854 1 95.56 48 PHE B N 1
ATOM 1425 C CA . PHE B 1 48 ? -7.797 -1.762 -2.529 1 95.56 48 PHE B CA 1
ATOM 1426 C C . PHE B 1 48 ? -8.633 -3.031 -2.453 1 95.56 48 PHE B C 1
ATOM 1428 O O . PHE B 1 48 ? -9.797 -3.041 -2.873 1 95.56 48 PHE B O 1
ATOM 1435 N N . MET B 1 49 ? -7.996 -4.062 -1.98 1 93.94 49 MET B N 1
ATOM 1436 C CA . MET B 1 49 ? -8.688 -5.316 -1.708 1 93.94 49 MET B CA 1
ATOM 1437 C C . MET B 1 49 ? -8.883 -5.52 -0.209 1 93.94 49 MET B C 1
ATOM 1439 O O . MET B 1 49 ? -7.918 -5.758 0.519 1 93.94 49 MET B O 1
ATOM 1443 N N . LEU B 1 50 ? -10.109 -5.422 0.2 1 95.75 50 LEU B N 1
ATOM 1444 C CA . LEU B 1 50 ? -10.445 -5.699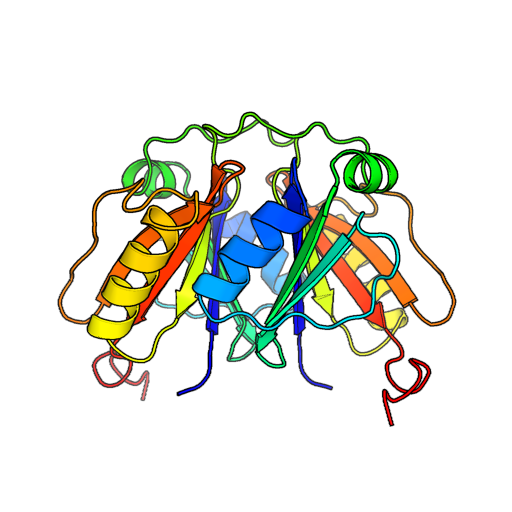 1.59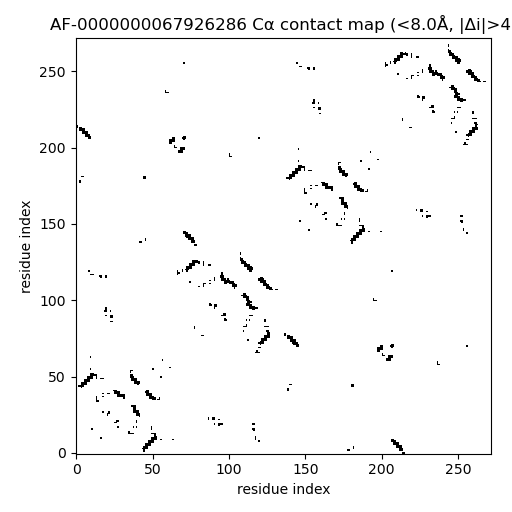1 1 95.75 50 LEU B CA 1
ATOM 1445 C C . LEU B 1 50 ? -10.805 -7.172 1.777 1 95.75 50 LEU B C 1
ATOM 1447 O O . LEU B 1 50 ? -11.82 -7.637 1.247 1 95.75 50 LEU B O 1
ATOM 1451 N N . LEU B 1 51 ? -10.039 -7.879 2.561 1 94 51 LEU B N 1
ATOM 1452 C CA . LEU B 1 51 ? -10.203 -9.32 2.73 1 94 51 LEU B CA 1
ATOM 1453 C C . LEU B 1 51 ? -10.531 -9.664 4.18 1 94 51 LEU B C 1
ATOM 1455 O O . LEU B 1 51 ? -9.875 -9.172 5.102 1 94 51 LEU B O 1
ATOM 1459 N N . SER B 1 52 ? -11.469 -10.516 4.273 1 94.88 52 SER B N 1
ATOM 1460 C CA . SER B 1 52 ? -11.703 -11.023 5.621 1 94.88 52 SER B CA 1
ATOM 1461 C C . SER B 1 52 ? -10.469 -11.719 6.172 1 94.88 52 SER B C 1
ATOM 1463 O O . SER B 1 52 ? -9.594 -12.141 5.41 1 94.88 52 SER B O 1
ATOM 1465 N N . ARG B 1 53 ? -10.406 -11.867 7.441 1 93.12 53 ARG B N 1
ATOM 1466 C CA . ARG B 1 53 ? -9.25 -12.523 8.055 1 93.12 53 ARG B CA 1
ATOM 1467 C C . ARG B 1 53 ? -9.141 -13.977 7.59 1 93.12 53 ARG B C 1
ATOM 1469 O O . ARG B 1 53 ? -8.031 -14.492 7.426 1 93.12 53 ARG B O 1
ATOM 1476 N N . GLU B 1 54 ? -10.266 -14.562 7.406 1 91 54 GLU B N 1
ATOM 1477 C CA . GLU B 1 54 ? -10.273 -15.938 6.918 1 91 54 GLU B CA 1
ATOM 1478 C C . GLU B 1 54 ? -9.672 -16.031 5.52 1 91 54 GLU B C 1
ATOM 1480 O O . GLU B 1 54 ? -8.805 -16.875 5.266 1 91 54 GLU B O 1
ATOM 1485 N N . LYS B 1 55 ? -10.125 -15.18 4.676 1 90.5 55 LYS B N 1
ATOM 1486 C CA . LYS B 1 55 ? -9.609 -15.156 3.312 1 90.5 55 LYS B CA 1
ATOM 1487 C C . LYS B 1 55 ? -8.125 -14.805 3.297 1 90.5 55 LYS B C 1
ATOM 1489 O O . LYS B 1 55 ? -7.344 -15.398 2.551 1 90.5 55 LYS B O 1
ATOM 1494 N N . TRP B 1 56 ? -7.793 -13.82 4.137 1 92.56 56 TRP B N 1
ATOM 1495 C CA . TRP B 1 56 ? -6.398 -13.414 4.254 1 92.56 56 TRP B CA 1
ATOM 1496 C C . TRP B 1 56 ? -5.52 -14.594 4.652 1 92.56 56 TRP B C 1
ATOM 1498 O O . TRP B 1 56 ? -4.48 -14.844 4.031 1 92.56 56 TRP B O 1
ATOM 1508 N N . GLN B 1 57 ? -5.977 -15.359 5.59 1 90.44 57 GLN B N 1
ATOM 1509 C CA . GLN B 1 57 ? -5.203 -16.484 6.117 1 90.44 57 GLN B CA 1
ATOM 1510 C C . GLN B 1 57 ? -5.102 -17.609 5.098 1 90.44 57 GLN B C 1
ATOM 1512 O O . GLN B 1 57 ? -4.223 -18.469 5.199 1 90.44 57 GLN B O 1
ATOM 1517 N N . ALA B 1 58 ? -6.02 -17.594 4.184 1 88.06 58 ALA B N 1
ATOM 1518 C CA . ALA B 1 58 ? -5.945 -18.562 3.102 1 88.06 58 ALA B CA 1
ATOM 1519 C C . ALA B 1 58 ? -4.863 -18.188 2.094 1 88.06 58 ALA B C 1
ATOM 1521 O O . ALA B 1 58 ? -4.352 -19.047 1.369 1 88.06 58 ALA B O 1
ATOM 1522 N N . MET B 1 59 ? -4.488 -16.953 2.055 1 89.06 59 MET B N 1
ATOM 1523 C CA . MET B 1 59 ? -3.549 -16.438 1.062 1 89.06 59 MET B CA 1
ATOM 1524 C C . MET B 1 59 ? -2.131 -16.391 1.623 1 89.06 59 MET B C 1
ATOM 1526 O O . MET B 1 59 ? -1.158 -16.516 0.876 1 89.06 59 MET B O 1
ATOM 1530 N N . THR B 1 60 ? -2.078 -16.203 2.938 1 91.69 60 THR B N 1
ATOM 1531 C CA . THR B 1 60 ? -0.764 -16.109 3.561 1 91.69 60 THR B CA 1
ATOM 1532 C C . THR B 1 60 ? -0.773 -16.75 4.945 1 91.69 60 THR B C 1
ATOM 1534 O O . THR B 1 60 ? -1.779 -16.688 5.656 1 91.69 60 THR B O 1
ATOM 1537 N N . THR B 1 61 ? 0.32 -17.312 5.273 1 89.94 61 THR B N 1
ATOM 1538 C CA . THR B 1 61 ? 0.463 -17.906 6.598 1 89.94 61 THR B CA 1
ATOM 1539 C C . THR B 1 61 ? 1.115 -16.922 7.562 1 89.94 61 THR B C 1
ATOM 1541 O O . THR B 1 61 ? 1.27 -17.219 8.75 1 89.94 61 THR B O 1
ATOM 1544 N N . ARG B 1 62 ? 1.513 -15.789 7.039 1 91.38 62 ARG B N 1
ATOM 1545 C CA . ARG B 1 62 ? 2.113 -14.773 7.898 1 91.38 62 ARG B CA 1
ATOM 1546 C C . ARG B 1 62 ? 1.08 -14.18 8.844 1 91.38 62 ARG B C 1
ATOM 1548 O O . ARG B 1 62 ? -0.017 -13.805 8.422 1 91.38 62 ARG B O 1
ATOM 1555 N N . PRO B 1 63 ? 1.459 -14.094 10.07 1 92.94 63 PRO B N 1
ATOM 1556 C CA . PRO B 1 63 ? 0.49 -13.555 11.023 1 92.94 63 PRO B CA 1
ATOM 1557 C C . PRO B 1 63 ? 0.173 -12.078 10.773 1 92.94 63 PRO B C 1
ATOM 1559 O O . PRO B 1 63 ? 1.021 -11.336 10.273 1 92.94 63 PRO B O 1
ATOM 1562 N N . ILE B 1 64 ? -1.022 -11.695 11.094 1 93.12 64 ILE B N 1
ATOM 1563 C CA . ILE B 1 64 ? -1.432 -10.297 11.07 1 93.12 64 ILE B CA 1
ATOM 1564 C C . ILE B 1 64 ? -0.884 -9.586 12.305 1 93.12 64 ILE B C 1
ATOM 1566 O O . ILE B 1 64 ? -1.112 -10.016 13.438 1 93.12 64 ILE B O 1
ATOM 1570 N N . PRO B 1 65 ? -0.177 -8.547 12.102 1 92.88 65 PRO B N 1
ATOM 1571 C CA . PRO B 1 65 ? 0.364 -7.84 13.258 1 92.88 65 PRO B CA 1
ATOM 1572 C C . PRO B 1 65 ? -0.709 -7.09 14.047 1 92.88 65 PRO B C 1
ATOM 1574 O O . PRO B 1 65 ? -1.843 -6.957 13.578 1 92.88 65 PRO B O 1
ATOM 1577 N N . PRO B 1 66 ? -0.295 -6.684 15.25 1 91.19 66 PRO B N 1
ATOM 1578 C CA . PRO B 1 66 ? -1.244 -5.887 16.031 1 91.19 66 PRO B CA 1
ATOM 1579 C C . PRO B 1 66 ? -1.699 -4.629 15.297 1 91.19 66 PRO B C 1
ATOM 1581 O O . PRO B 1 66 ? -0.902 -3.99 14.602 1 91.19 66 PRO B O 1
ATOM 1584 N N . SER B 1 67 ? -2.943 -4.262 15.461 1 89.31 67 SER B N 1
ATOM 1585 C CA . SER B 1 67 ? -3.529 -3.111 14.789 1 89.31 67 SER B CA 1
ATOM 1586 C C . SER B 1 67 ? -2.896 -1.809 15.266 1 89.31 67 SER B C 1
ATOM 1588 O O . SER B 1 67 ? -3.082 -0.758 14.648 1 89.31 67 SER B O 1
ATOM 1590 N N . THR B 1 68 ? -2.119 -1.816 16.344 1 89.75 68 THR B N 1
ATOM 1591 C CA . THR B 1 68 ? -1.47 -0.631 16.906 1 89.75 68 THR B CA 1
ATOM 1592 C C . THR B 1 68 ? -0.084 -0.441 16.297 1 89.75 68 THR B C 1
ATOM 1594 O O . THR B 1 68 ? 0.618 0.518 16.625 1 89.75 68 THR B O 1
ATOM 1597 N N . SER B 1 69 ? 0.259 -1.368 15.422 1 91.19 69 SER B N 1
ATOM 1598 C CA . SER B 1 69 ? 1.54 -1.272 14.727 1 91.19 69 SER B CA 1
ATOM 1599 C C . SER B 1 69 ? 1.357 -0.816 13.289 1 91.19 69 SER B C 1
ATOM 1601 O O . SER B 1 69 ? 0.242 -0.834 12.758 1 91.19 69 SER B O 1
ATOM 1603 N N . SER B 1 70 ? 2.436 -0.312 12.781 1 91.12 70 SER B N 1
ATOM 1604 C CA . SER B 1 70 ? 2.379 0.105 11.391 1 91.12 70 SER B CA 1
ATOM 1605 C C . SER B 1 70 ? 3.545 -0.472 10.594 1 91.12 70 SER B C 1
ATOM 1607 O O . SER B 1 70 ? 4.707 -0.195 10.891 1 91.12 70 SER B O 1
ATOM 1609 N N . GLU B 1 71 ? 3.191 -1.257 9.625 1 92.12 71 GLU B N 1
ATOM 1610 C CA . GLU B 1 71 ? 4.176 -1.81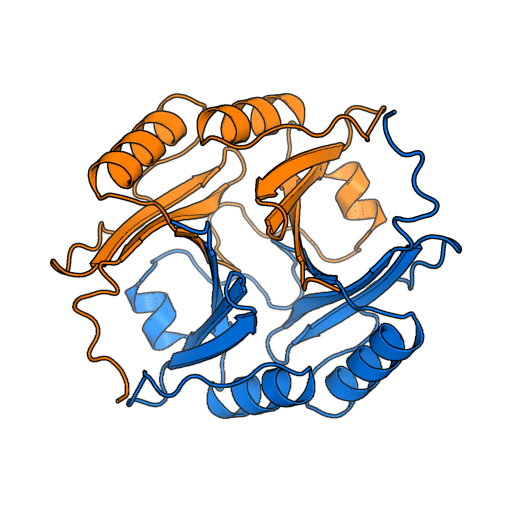5 8.703 1 92.12 71 GLU B CA 1
ATOM 1611 C C . GLU B 1 71 ? 4.309 -0.957 7.449 1 92.12 71 GLU B C 1
ATOM 1613 O O . GLU B 1 71 ? 5.398 -0.844 6.879 1 92.12 71 GLU B O 1
ATOM 1618 N N . VAL B 1 72 ? 3.24 -0.456 7.008 1 94.75 72 VAL B N 1
ATOM 1619 C CA . VAL B 1 72 ? 3.113 0.324 5.781 1 94.75 72 VAL B CA 1
ATOM 1620 C C . VAL B 1 72 ? 2.199 1.522 6.023 1 94.75 72 VAL B C 1
ATOM 1622 O O . VAL B 1 72 ? 1.196 1.413 6.73 1 94.75 72 VAL B O 1
ATOM 1625 N N . MET B 1 73 ? 2.557 2.631 5.527 1 94.5 73 MET B N 1
ATOM 1626 C CA . MET B 1 73 ? 1.669 3.789 5.527 1 94.5 73 MET B CA 1
ATOM 1627 C C . MET B 1 73 ? 1.258 4.16 4.105 1 94.5 73 MET B C 1
ATOM 1629 O O . MET B 1 73 ? 2.109 4.328 3.23 1 94.5 73 MET B O 1
ATOM 1633 N N . LEU B 1 74 ? -0.042 4.215 3.891 1 96.06 74 LEU B N 1
ATOM 1634 C CA . LEU B 1 74 ? -0.592 4.547 2.58 1 96.06 74 LEU B CA 1
ATOM 1635 C C . LEU B 1 74 ? -1.138 5.969 2.564 1 96.06 74 LEU B C 1
ATOM 1637 O O . LEU B 1 74 ? -2.023 6.309 3.352 1 96.06 74 LEU B O 1
ATOM 1641 N N . ALA B 1 75 ? -0.583 6.785 1.748 1 94 75 ALA B N 1
ATOM 1642 C CA . ALA B 1 75 ? -1.056 8.156 1.607 1 94 75 ALA B CA 1
ATOM 1643 C C . ALA B 1 75 ? -1.718 8.375 0.25 1 94 75 ALA B C 1
ATOM 1645 O O . ALA B 1 75 ? -1.117 8.102 -0.792 1 94 75 ALA B O 1
ATOM 1646 N N . LEU B 1 76 ? -2.906 8.852 0.269 1 95.44 76 LEU B N 1
ATOM 1647 C CA . LEU B 1 76 ? -3.666 9.125 -0.948 1 95.44 76 LEU B CA 1
ATOM 1648 C C . LEU B 1 76 ? -3.633 10.609 -1.288 1 95.44 76 LEU B C 1
ATOM 1650 O O . LEU B 1 76 ? -3.945 11.453 -0.444 1 95.44 76 LEU B O 1
ATOM 1654 N N . SER B 1 77 ? -3.252 10.859 -2.434 1 94 77 SER B N 1
ATOM 1655 C CA . SER B 1 77 ? -3.164 12.25 -2.852 1 94 77 SER B CA 1
ATOM 1656 C C . SER B 1 77 ? -4.543 12.82 -3.164 1 94 77 SER B C 1
ATOM 1658 O O . SER B 1 77 ? -5.391 12.133 -3.738 1 94 77 SER B O 1
ATOM 1660 N N . LEU B 1 78 ? -4.723 14.023 -2.729 1 93.81 78 LEU B N 1
ATOM 1661 C CA . LEU B 1 78 ? -5.961 14.75 -2.979 1 93.81 78 LEU B CA 1
ATOM 1662 C C . LEU B 1 78 ? -5.676 16.094 -3.654 1 93.81 78 LEU B C 1
ATOM 1664 O O . LEU B 1 78 ? -4.523 16.531 -3.715 1 93.81 78 LEU B O 1
ATOM 1668 N N . ASP B 1 79 ? -6.711 16.75 -4.156 1 91.56 79 ASP B N 1
ATOM 1669 C CA . ASP B 1 79 ? -6.547 17.906 -5.043 1 91.56 79 ASP B CA 1
ATOM 1670 C C . ASP B 1 79 ? -6.496 19.203 -4.246 1 91.56 79 ASP B C 1
ATOM 1672 O O . ASP B 1 79 ? -6.219 20.266 -4.805 1 91.56 79 ASP B O 1
ATOM 1676 N N . SER B 1 80 ? -6.758 19.141 -2.918 1 92.88 80 SER B N 1
ATOM 1677 C CA . SER B 1 80 ? -6.75 20.344 -2.098 1 92.88 80 SER B CA 1
ATOM 1678 C C . SER B 1 80 ? -6.598 20 -0.619 1 92.88 80 SER B C 1
ATOM 1680 O O . SER B 1 80 ? -6.832 18.859 -0.208 1 92.88 80 SER B O 1
ATOM 1682 N N . ARG B 1 81 ? -6.246 20.984 0.124 1 94.38 81 ARG B N 1
ATOM 1683 C CA . ARG B 1 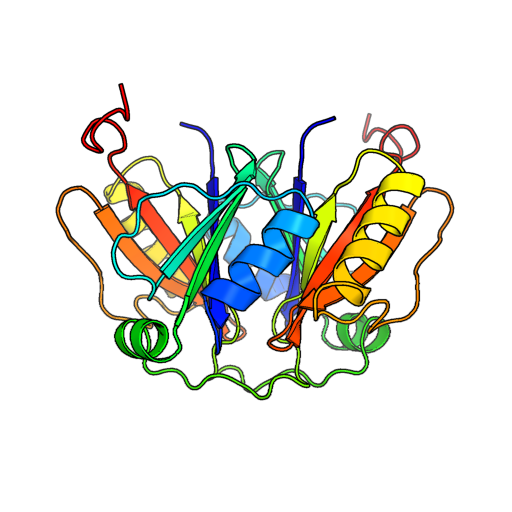81 ? -6.156 20.859 1.575 1 94.38 81 ARG B CA 1
ATOM 1684 C C . ARG B 1 81 ? -7.52 20.547 2.182 1 94.38 81 ARG B C 1
ATOM 1686 O O . ARG B 1 81 ? -7.625 19.75 3.111 1 94.38 81 ARG B O 1
ATOM 1693 N N . ASP B 1 82 ? -8.516 21.234 1.626 1 95.81 82 ASP B N 1
ATOM 1694 C CA . ASP B 1 82 ? -9.875 21.016 2.104 1 95.81 82 ASP B CA 1
ATOM 1695 C C . ASP B 1 82 ? -10.289 19.562 1.923 1 95.81 82 ASP B C 1
ATOM 1697 O O . ASP B 1 82 ? -10.984 19 2.768 1 95.81 82 ASP B O 1
ATOM 1701 N N . ALA B 1 83 ? -9.875 19.031 0.822 1 95.38 83 ALA B N 1
ATOM 1702 C CA . ALA B 1 83 ? -10.195 17.625 0.549 1 95.38 83 ALA B CA 1
ATOM 1703 C C . ALA B 1 83 ? -9.539 16.703 1.57 1 95.38 83 ALA B C 1
ATOM 1705 O O . ALA B 1 83 ? -10.117 15.68 1.956 1 95.38 83 ALA B O 1
ATOM 1706 N N . VAL B 1 84 ? -8.312 17.047 1.987 1 95.94 84 VAL B N 1
ATOM 1707 C CA . VAL B 1 84 ? -7.605 16.281 3.016 1 95.94 84 VAL B CA 1
ATOM 1708 C C . VAL B 1 84 ? -8.398 16.328 4.32 1 95.94 84 VAL B C 1
ATOM 1710 O O . VAL B 1 84 ? -8.641 15.289 4.938 1 95.94 84 VAL B O 1
ATOM 1713 N N . ASP B 1 85 ? -8.844 17.516 4.672 1 96.44 85 ASP B N 1
ATOM 1714 C CA . ASP B 1 85 ? -9.625 17.688 5.895 1 96.44 85 ASP B CA 1
ATOM 1715 C C . ASP B 1 85 ? -10.938 16.906 5.816 1 96.44 85 ASP B C 1
ATOM 1717 O O . ASP B 1 85 ? -11.352 16.281 6.793 1 96.44 85 ASP B O 1
ATOM 1721 N N . ALA B 1 86 ? -11.57 17 4.691 1 96.56 86 ALA B N 1
ATOM 1722 C CA . ALA B 1 86 ? -12.844 16.312 4.496 1 96.56 86 ALA B CA 1
ATOM 1723 C C . ALA B 1 86 ? -12.672 14.797 4.652 1 96.56 86 ALA B C 1
ATOM 1725 O O . ALA B 1 86 ? -13.523 14.133 5.254 1 96.56 86 ALA B O 1
ATOM 1726 N N . MET B 1 87 ? -11.609 14.273 4.117 1 95.75 87 MET B N 1
ATOM 1727 C CA . MET B 1 87 ? -11.352 12.844 4.227 1 95.75 87 MET B CA 1
ATOM 1728 C C . MET B 1 87 ? -11.078 12.445 5.676 1 95.75 87 MET B C 1
ATOM 1730 O O . MET B 1 87 ? -11.539 11.398 6.137 1 95.75 87 MET B O 1
ATOM 1734 N N . ALA B 1 88 ? -10.344 13.25 6.328 1 95.81 88 ALA B N 1
ATOM 1735 C CA . ALA B 1 88 ? -10.062 12.977 7.734 1 95.81 88 ALA B CA 1
ATOM 1736 C C . ALA B 1 88 ? -11.352 12.961 8.555 1 95.81 88 ALA B C 1
ATOM 1738 O O . ALA B 1 88 ? -11.547 12.078 9.391 1 95.81 88 ALA B O 1
ATOM 1739 N N . ALA B 1 89 ? -12.18 13.906 8.297 1 96.44 89 ALA B N 1
ATOM 1740 C CA . ALA B 1 89 ? -13.461 13.977 8.984 1 96.44 89 ALA B CA 1
ATOM 1741 C C . ALA B 1 89 ? -14.328 12.766 8.664 1 96.44 89 ALA B C 1
ATOM 1743 O O . ALA B 1 89 ? -14.977 12.203 9.555 1 96.44 89 ALA B O 1
ATOM 1744 N N . ALA B 1 90 ? -14.336 12.391 7.422 1 95.94 90 ALA B N 1
ATOM 1745 C CA . ALA B 1 90 ? -15.102 11.227 6.988 1 95.94 90 ALA B CA 1
ATOM 1746 C C . ALA B 1 90 ? -14.602 9.961 7.668 1 95.94 90 ALA B C 1
ATOM 1748 O O . ALA B 1 90 ? -15.398 9.117 8.102 1 95.94 90 ALA B O 1
ATOM 1749 N N . ALA B 1 91 ? -13.297 9.828 7.703 1 95.19 91 ALA B N 1
ATOM 1750 C CA . ALA B 1 91 ? -12.695 8.664 8.352 1 95.19 91 ALA B CA 1
ATOM 1751 C C . ALA B 1 91 ? -13.125 8.562 9.812 1 95.19 91 ALA B C 1
ATOM 1753 O O . ALA B 1 91 ? -13.578 7.508 10.266 1 95.19 91 ALA B O 1
ATOM 1754 N N . ALA B 1 92 ? -13.031 9.68 10.531 1 95.62 92 ALA B N 1
ATOM 1755 C CA . ALA B 1 92 ? -13.383 9.719 11.945 1 95.62 92 ALA B CA 1
ATOM 1756 C C . ALA B 1 92 ? -14.859 9.414 12.156 1 95.62 92 ALA B C 1
ATOM 1758 O O . ALA B 1 92 ? -15.242 8.781 13.141 1 95.62 92 ALA B O 1
ATOM 1759 N N . ALA B 1 93 ? -15.641 9.805 11.25 1 95.94 93 ALA B N 1
ATOM 1760 C CA . ALA B 1 93 ? -17.094 9.68 11.375 1 95.94 93 ALA B CA 1
ATOM 1761 C C . ALA B 1 93 ? -17.562 8.281 10.969 1 95.94 93 ALA B C 1
ATOM 1763 O O . ALA B 1 93 ? -18.703 7.898 11.258 1 95.94 93 ALA B O 1
ATOM 1764 N N . ASN B 1 94 ? -16.703 7.523 10.312 1 95.31 94 ASN B N 1
ATOM 1765 C CA . ASN B 1 94 ? -17.141 6.254 9.742 1 95.31 94 ASN B CA 1
ATOM 1766 C C . ASN B 1 94 ? -16.297 5.086 10.258 1 95.31 94 ASN B C 1
ATOM 1768 O O . ASN B 1 94 ? -15.977 4.168 9.5 1 95.31 94 ASN B O 1
ATOM 1772 N N . GLY B 1 95 ? -15.898 5.211 11.516 1 94.38 95 GLY B N 1
ATOM 1773 C CA . GLY B 1 95 ? -15.32 4.059 12.18 1 94.38 95 GLY B CA 1
ATOM 1774 C C . GLY B 1 95 ? -13.797 4.062 12.172 1 94.38 95 GLY B C 1
ATOM 1775 O O . GLY B 1 95 ? -13.164 3.199 12.773 1 94.38 95 GLY B O 1
ATOM 1776 N N . GLY B 1 96 ? -13.219 4.945 11.461 1 95.75 96 GLY B N 1
ATOM 1777 C CA . GLY B 1 96 ? -11.773 5.102 11.484 1 95.75 96 GLY B CA 1
ATOM 1778 C C . GLY B 1 96 ? -11.297 6.113 12.508 1 95.75 96 GLY B C 1
ATOM 1779 O O . GLY B 1 96 ? -12.039 6.477 13.422 1 95.75 96 GLY B O 1
ATOM 1780 N N . THR B 1 97 ? -10.055 6.312 12.492 1 95 97 THR B N 1
ATOM 1781 C CA . THR B 1 97 ? -9.422 7.293 13.367 1 95 97 THR B CA 1
ATOM 1782 C C . THR B 1 97 ? -8.625 8.312 12.555 1 95 97 THR B C 1
ATOM 1784 O O . THR B 1 97 ? -7.875 7.941 11.656 1 95 97 THR B O 1
ATOM 1787 N N . ALA B 1 98 ? -8.875 9.547 12.844 1 94.69 98 ALA B N 1
ATOM 1788 C CA . ALA B 1 98 ? -8.102 10.594 12.18 1 94.69 98 ALA B CA 1
ATOM 1789 C C . ALA B 1 98 ? -6.887 10.992 13.016 1 94.69 98 ALA B C 1
ATOM 1791 O O . ALA B 1 98 ? -6.895 10.852 14.242 1 94.69 98 ALA B O 1
ATOM 1792 N N . ASP B 1 99 ? -5.836 11.422 12.336 1 94.5 99 ASP B N 1
ATOM 1793 C CA . ASP B 1 99 ? -4.668 12.047 12.945 1 94.5 99 ASP B CA 1
ATOM 1794 C C . ASP B 1 99 ? -3.977 11.086 13.914 1 94.5 99 ASP B C 1
ATOM 1796 O O . ASP B 1 99 ? -3.725 11.43 15.07 1 94.5 99 ASP B O 1
ATOM 1800 N N . ILE B 1 100 ? -3.75 9.914 13.453 1 92.62 100 ILE B N 1
ATOM 1801 C CA . ILE B 1 100 ? -3.053 8.93 14.266 1 92.62 100 ILE B CA 1
ATOM 1802 C C . ILE B 1 100 ? -1.587 9.328 14.422 1 92.62 100 ILE B C 1
ATOM 1804 O O . ILE B 1 100 ? -0.873 8.781 15.266 1 92.62 100 ILE B O 1
ATOM 1808 N N . ASN B 1 101 ? -1.123 10.203 13.57 1 91.75 101 ASN B N 1
ATOM 1809 C CA . ASN B 1 101 ? 0.155 10.906 13.656 1 91.75 101 ASN B CA 1
ATOM 1810 C C . ASN B 1 101 ? -0.028 12.422 13.594 1 91.75 101 ASN B C 1
ATOM 1812 O O . ASN B 1 101 ? -1.097 12.906 13.219 1 91.75 101 ASN B O 1
ATOM 1816 N N . PRO B 1 102 ? 0.985 13.18 13.984 1 91 102 PRO B N 1
ATOM 1817 C CA . PRO B 1 102 ? 0.862 14.641 13.898 1 91 102 PRO B CA 1
ATOM 1818 C C . PRO B 1 102 ? 0.592 15.125 12.477 1 91 102 PRO B C 1
ATOM 1820 O O . PRO B 1 102 ? 1.163 14.594 11.523 1 91 102 PRO B O 1
ATOM 1823 N N . ILE B 1 103 ? -0.34 16.078 12.445 1 92.19 103 ILE B N 1
ATOM 1824 C CA . ILE B 1 103 ? -0.654 16.688 11.156 1 92.19 103 ILE B CA 1
ATOM 1825 C C . ILE B 1 103 ? 0.586 17.391 10.602 1 92.19 103 ILE B C 1
ATOM 1827 O O . ILE B 1 103 ? 1.287 18.094 11.328 1 92.19 103 ILE B O 1
ATOM 1831 N N . GLU B 1 104 ? 0.838 17.062 9.406 1 88.19 104 GLU B N 1
ATOM 1832 C CA . GLU B 1 104 ? 1.967 17.719 8.758 1 88.19 104 GLU B CA 1
ATOM 1833 C C . GLU B 1 104 ? 1.493 18.828 7.812 1 88.19 104 GLU B C 1
ATOM 1835 O O . GLU B 1 104 ? 0.84 18.547 6.805 1 88.19 104 GLU B O 1
ATOM 1840 N N . ASP B 1 105 ? 1.881 20.016 8.156 1 90.19 105 ASP B N 1
ATOM 1841 C CA . ASP B 1 105 ? 1.56 21.188 7.336 1 90.19 105 ASP B CA 1
ATOM 1842 C C . ASP B 1 105 ? 2.816 21.984 7.008 1 90.19 105 ASP B C 1
ATOM 1844 O O . ASP B 1 105 ? 3.291 22.766 7.832 1 90.19 105 ASP B O 1
ATOM 1848 N N . HIS B 1 106 ? 3.301 21.734 5.848 1 85.56 106 HIS B N 1
ATOM 1849 C CA . HIS B 1 106 ? 4.512 22.438 5.438 1 85.56 106 HIS B CA 1
ATOM 1850 C C . HIS B 1 106 ? 4.203 23.5 4.395 1 85.56 106 HIS B C 1
ATOM 1852 O O . HIS B 1 106 ? 5.102 23.953 3.672 1 85.56 106 HIS B O 1
ATOM 1858 N N . GLY B 1 107 ? 2.984 23.938 4.289 1 85.62 107 GLY B N 1
ATOM 1859 C CA . GLY B 1 107 ? 2.562 24.906 3.287 1 85.62 107 GLY B CA 1
ATOM 1860 C C . GLY B 1 107 ? 2.361 24.297 1.915 1 85.62 107 GLY B C 1
ATOM 1861 O O . GLY B 1 107 ? 1.239 24.25 1.406 1 85.62 107 GLY B O 1
ATOM 1862 N N . PHE B 1 108 ? 3.518 23.734 1.352 1 85.75 108 PHE B N 1
ATOM 1863 C CA . PHE B 1 108 ? 3.439 23.109 0.037 1 85.75 108 PHE B CA 1
ATOM 1864 C C . PHE B 1 108 ? 2.943 21.672 0.149 1 85.75 108 PHE B C 1
ATOM 1866 O O . PHE B 1 108 ? 2.594 21.047 -0.856 1 85.75 108 PHE B O 1
ATOM 1873 N N . MET B 1 109 ? 2.953 21.203 1.346 1 88.56 109 MET B N 1
ATOM 1874 C CA . MET B 1 109 ? 2.498 19.844 1.61 1 88.56 109 MET B CA 1
ATOM 1875 C C . MET B 1 109 ? 1.614 19.797 2.854 1 88.56 109 MET B C 1
ATOM 1877 O O . MET B 1 109 ? 1.897 20.469 3.848 1 88.56 109 MET B O 1
ATOM 1881 N N . TYR B 1 110 ? 0.464 19.172 2.742 1 93.38 110 TYR B N 1
ATOM 1882 C CA . TYR B 1 110 ? -0.5 19 3.824 1 93.38 110 TYR B CA 1
ATOM 1883 C C . TYR B 1 110 ? -0.947 17.547 3.926 1 93.38 110 TYR B C 1
ATOM 1885 O O . TYR B 1 110 ? -1.531 17 2.984 1 93.38 110 TYR B O 1
ATOM 1893 N N . THR B 1 111 ? -0.584 16.922 5.102 1 93.81 111 THR B N 1
ATOM 1894 C CA . THR B 1 111 ? -0.875 15.5 5.219 1 93.81 111 THR B CA 1
ATOM 1895 C C . THR B 1 111 ? -1.559 15.195 6.547 1 93.81 111 THR B C 1
ATOM 1897 O O . THR B 1 111 ? -1.199 15.758 7.582 1 93.81 111 THR B O 1
ATOM 1900 N N . ARG B 1 112 ? -2.484 14.359 6.555 1 95.31 112 ARG B N 1
ATOM 1901 C CA . ARG B 1 112 ? -3.154 13.844 7.742 1 95.31 112 ARG B CA 1
ATOM 1902 C C . ARG B 1 112 ? -3.242 12.32 7.699 1 95.31 112 ARG B C 1
ATOM 1904 O O . ARG B 1 112 ? -3.859 11.75 6.797 1 95.31 112 ARG B O 1
ATOM 1911 N N . ASP B 1 113 ? -2.631 11.719 8.672 1 94.5 113 ASP B N 1
ATOM 1912 C CA . ASP B 1 113 ? -2.596 10.258 8.742 1 94.5 113 ASP B CA 1
ATOM 1913 C C . ASP B 1 113 ? -3.842 9.711 9.438 1 94.5 113 ASP B C 1
ATOM 1915 O O . ASP B 1 113 ? -4.215 10.18 10.516 1 94.5 113 ASP B O 1
ATOM 1919 N N . LEU B 1 114 ? -4.422 8.719 8.82 1 95.62 114 LEU B N 1
ATOM 1920 C CA . LEU B 1 114 ? -5.645 8.102 9.32 1 95.62 114 LEU B CA 1
ATOM 1921 C C . LEU B 1 114 ? -5.441 6.609 9.555 1 95.62 114 LEU B C 1
ATOM 1923 O O . LEU B 1 114 ? -4.488 6.016 9.039 1 95.62 114 LEU B O 1
ATOM 1927 N N . ALA B 1 115 ? -6.32 6.051 10.312 1 95.62 115 ALA B N 1
ATOM 1928 C CA . ALA B 1 115 ? -6.41 4.602 10.469 1 95.62 115 ALA B CA 1
ATOM 1929 C C . ALA B 1 115 ? -7.801 4.094 10.094 1 95.62 115 ALA B C 1
ATOM 1931 O O . ALA B 1 115 ? -8.812 4.703 10.461 1 95.62 115 ALA B O 1
ATOM 1932 N N . ASP B 1 116 ? -7.844 3.084 9.281 1 96.38 116 ASP B N 1
ATOM 1933 C CA . ASP B 1 116 ? -9.133 2.471 8.992 1 96.38 116 ASP B CA 1
ATOM 1934 C C . ASP B 1 116 ? -9.68 1.718 10.203 1 96.38 116 ASP B C 1
ATOM 1936 O O . ASP B 1 116 ? -9.031 1.681 11.25 1 96.38 116 ASP B O 1
ATOM 1940 N N . PRO B 1 117 ? -10.82 1.147 10.164 1 95.62 117 PRO B N 1
ATOM 1941 C CA . PRO B 1 117 ? -11.422 0.504 11.336 1 95.62 117 PRO B CA 1
ATOM 1942 C C . PRO B 1 117 ? -10.555 -0.621 11.898 1 95.62 117 PRO B C 1
ATOM 1944 O O . PRO B 1 117 ? -10.68 -0.967 13.078 1 95.62 117 PRO B O 1
ATOM 1947 N N . ASP B 1 118 ? -9.656 -1.188 11.109 1 95.56 118 ASP B N 1
ATOM 1948 C CA . ASP B 1 118 ? -8.797 -2.285 11.547 1 95.56 118 ASP B CA 1
ATOM 1949 C C . ASP B 1 118 ? -7.402 -1.781 11.906 1 95.56 118 ASP B C 1
ATOM 1951 O O . ASP B 1 118 ? -6.527 -2.568 12.281 1 95.56 118 ASP B O 1
ATOM 1955 N N . GLY B 1 119 ? -7.219 -0.466 11.75 1 94.12 119 GLY B N 1
ATOM 1956 C CA . GLY B 1 119 ? -5.973 0.121 12.203 1 94.12 119 GLY B CA 1
ATOM 1957 C C . GLY B 1 119 ? -4.961 0.316 11.094 1 94.12 119 GLY B C 1
ATOM 1958 O O . GLY B 1 119 ? -3.832 0.75 11.336 1 94.12 119 GLY B O 1
ATOM 1959 N N . HIS B 1 120 ? -5.277 -0.009 9.906 1 95.69 120 HIS B N 1
ATOM 1960 C CA . HIS B 1 120 ? -4.363 0.242 8.797 1 95.69 120 HIS B CA 1
ATOM 1961 C C . HIS B 1 120 ? -4.152 1.737 8.586 1 95.69 120 HIS B C 1
ATOM 1963 O O . HIS B 1 120 ? -5.113 2.512 8.609 1 95.69 120 HIS B O 1
ATOM 1969 N N . ALA B 1 121 ? -2.975 2.078 8.398 1 94.19 121 ALA B N 1
ATOM 1970 C CA . ALA B 1 121 ? -2.652 3.488 8.203 1 94.19 121 ALA B CA 1
ATOM 1971 C C . ALA B 1 121 ? -2.922 3.914 6.762 1 94.19 121 ALA B C 1
ATOM 1973 O O . ALA B 1 121 ? -2.221 3.486 5.84 1 94.19 121 ALA B O 1
ATOM 1974 N N . VAL B 1 122 ? -4.016 4.699 6.594 1 93.06 122 VAL B N 1
ATOM 1975 C CA . VAL B 1 122 ? -4.398 5.246 5.297 1 93.06 122 VAL B CA 1
ATOM 1976 C C . VAL B 1 122 ? -4.508 6.766 5.387 1 93.06 122 VAL B C 1
ATOM 1978 O O . VAL B 1 122 ? -5.355 7.289 6.113 1 93.06 122 VAL B O 1
ATOM 1981 N N . GLY B 1 123 ? -3.506 7.488 4.914 1 90.56 123 GLY B N 1
AT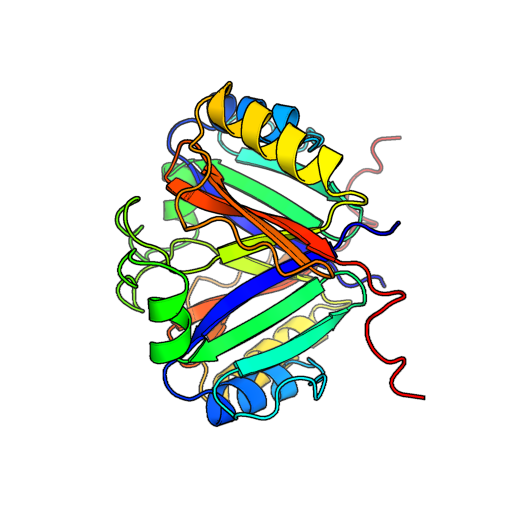OM 1982 C CA . GLY B 1 123 ? -3.457 8.93 5.078 1 90.56 123 GLY B CA 1
ATOM 1983 C C . GLY B 1 123 ? -3.92 9.688 3.848 1 90.56 123 GLY B C 1
ATOM 1984 O O . GLY B 1 123 ? -4.059 9.109 2.77 1 90.56 123 GLY B O 1
ATOM 1985 N N . ALA B 1 124 ? -4.289 10.906 4.129 1 94.38 124 ALA B N 1
ATOM 1986 C CA . ALA B 1 124 ? -4.625 11.867 3.086 1 94.38 124 ALA B CA 1
ATOM 1987 C C . ALA B 1 124 ? -3.531 12.922 2.941 1 94.38 124 ALA B C 1
ATOM 1989 O O . ALA B 1 124 ? -2.994 13.406 3.939 1 94.38 124 ALA B O 1
ATOM 1990 N N . MET B 1 125 ? -3.26 13.148 1.711 1 94.38 125 MET B N 1
ATOM 1991 C CA . MET B 1 125 ? -2.166 14.086 1.483 1 94.38 125 MET B CA 1
ATOM 1992 C C . MET B 1 125 ? -2.48 15.016 0.312 1 94.38 125 MET B C 1
ATOM 1994 O O . MET B 1 125 ? -3.1 14.594 -0.667 1 94.38 125 MET B O 1
ATOM 1998 N N . TRP B 1 126 ? -2.072 16.25 0.458 1 93.69 126 TRP B N 1
ATOM 1999 C CA . TRP B 1 126 ? -2.111 17.234 -0.621 1 93.69 126 TRP B CA 1
ATOM 2000 C C . TRP B 1 126 ? -0.743 17.875 -0.825 1 93.69 126 TRP B C 1
ATOM 2002 O O . TRP B 1 126 ? -0.043 18.172 0.143 1 93.69 126 TRP B O 1
ATOM 2012 N N . MET B 1 127 ? -0.313 17.859 -1.987 1 85.94 127 MET B N 1
ATOM 2013 C CA . MET B 1 127 ? 0.955 18.516 -2.311 1 85.94 127 MET B CA 1
ATOM 2014 C C . MET B 1 127 ? 0.786 19.484 -3.467 1 85.94 127 MET B C 1
ATOM 2016 O O . MET B 1 127 ? 0.089 19.188 -4.438 1 85.94 127 MET B O 1
ATOM 2020 N N . ASP B 1 128 ? 1.269 20.625 -3.26 1 80.06 128 ASP B N 1
ATOM 2021 C CA . ASP B 1 128 ? 1.301 21.594 -4.344 1 80.06 128 ASP B CA 1
ATOM 2022 C C . ASP B 1 128 ? 2.504 21.375 -5.258 1 80.06 128 ASP B C 1
ATOM 2024 O O . ASP B 1 128 ? 3.605 21.844 -4.973 1 80.06 128 ASP B O 1
ATOM 2028 N N . PHE B 1 129 ? 2.379 20.484 -6.223 1 65.56 129 PHE B N 1
ATOM 2029 C CA . PHE B 1 129 ? 3.469 20.125 -7.121 1 65.56 129 PHE B CA 1
ATOM 2030 C C . PHE B 1 129 ? 3.951 21.344 -7.898 1 65.56 129 PHE B C 1
ATOM 2032 O O . PHE B 1 129 ? 5.051 21.344 -8.453 1 65.56 129 PHE B O 1
ATOM 2039 N N . SER B 1 130 ? 3.072 22.328 -8.172 1 59.78 130 SER B N 1
ATOM 2040 C CA . SER B 1 130 ? 3.477 23.531 -8.875 1 59.78 130 SER B CA 1
ATOM 2041 C C . SER B 1 130 ? 4.598 24.266 -8.133 1 59.78 130 SER B C 1
ATOM 2043 O O . SER B 1 130 ? 5.367 25 -8.734 1 59.78 130 SER B O 1
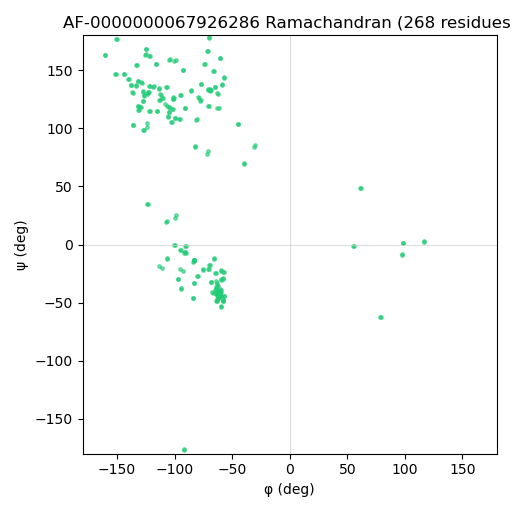ATOM 2045 N N . SER B 1 131 ? 4.719 24.062 -6.863 1 55.19 131 SER B N 1
ATOM 2046 C CA . SER B 1 131 ? 5.742 24.734 -6.062 1 55.19 131 SER B CA 1
ATOM 2047 C C . SER B 1 131 ? 6.984 23.859 -5.922 1 55.19 131 SER B C 1
ATOM 2049 O O . SER B 1 131 ? 7.984 24.281 -5.34 1 55.19 131 SER B O 1
ATOM 2051 N N . MET B 1 132 ? 6.801 22.562 -6.121 1 54.12 132 MET B N 1
ATOM 2052 C CA . MET B 1 132 ? 7.996 21.719 -6.105 1 54.12 132 MET B CA 1
ATOM 2053 C C . MET B 1 132 ? 8.953 22.125 -7.223 1 54.12 132 MET B C 1
ATOM 2055 O O . MET B 1 132 ? 8.531 22.375 -8.352 1 54.12 132 MET B O 1
ATOM 2059 N N . PRO B 1 133 ? 10.117 22.562 -6.988 1 47.22 133 PRO B N 1
ATOM 2060 C CA . PRO B 1 133 ? 11.016 22.969 -8.07 1 47.22 133 PRO B CA 1
ATOM 2061 C C . PRO B 1 133 ? 11.039 21.969 -9.227 1 47.22 133 PRO B C 1
ATOM 2063 O O . PRO B 1 133 ? 10.922 20.75 -9 1 47.22 133 PRO B O 1
ATOM 2066 N N . SER B 1 134 ? 10.391 22.188 -10.422 1 42.56 134 SER B N 1
ATOM 2067 C CA . SER B 1 134 ? 10.492 21.484 -11.695 1 42.56 134 SER B CA 1
ATOM 2068 C C . SER B 1 134 ? 11.891 20.906 -11.891 1 42.56 134 SER B C 1
ATOM 2070 O O . SER B 1 134 ? 12.883 21.609 -11.773 1 42.56 134 SER B O 1
ATOM 2072 N N . THR B 1 135 ? 12.289 19.734 -11.43 1 37.56 135 THR B N 1
ATOM 2073 C CA . THR B 1 135 ? 13.594 19.438 -12.008 1 37.56 135 THR B CA 1
ATOM 2074 C C . THR B 1 135 ? 13.648 19.859 -13.477 1 37.56 135 THR B C 1
ATOM 2076 O O . THR B 1 135 ? 12.945 19.281 -14.312 1 37.56 135 THR B O 1
ATOM 2079 N N . SER B 1 136 ? 13.633 21.125 -13.805 1 27.84 136 SER B N 1
ATOM 2080 C CA . SER B 1 136 ? 14.078 21.578 -15.125 1 27.84 136 SER B CA 1
ATOM 2081 C C . SER B 1 136 ? 15.359 20.875 -15.539 1 27.84 136 SER B C 1
ATOM 2083 O O . SER B 1 136 ? 16.266 20.688 -14.727 1 27.84 136 SER B O 1
#

Nearest PDB structures (foldseek):
  4gym-assembly1_B  TM=9.273E-01  e=3.728E-16  Conexibacter woesei DSM 14684
  4gym-assembly1_A  TM=9.137E-01  e=4.236E-16  Conexibacter woesei DSM 14684
  2rbb-assembly1_B  TM=8.331E-01  e=2.369E-09  Paraburkholderia phytofirmans PsJN
  1kll-assembly1_A-2  TM=7.961E-01  e=5.098E-08  Streptomyces lavendulae
  2a4x-assembly1_B  TM=7.898E-01  e=2.865E-07  Streptomyces caespitosus

Radius of gyration: 17.57 Å; Cα contacts (8 Å, |Δi|>4): 633; chains: 2; bounding box: 42×45×39 Å

Solvent-accessible surface area (backbone atoms only — not comparable to full-atom values): 14015 Å² total; per-residue (Å²): 127,84,66,30,40,37,40,35,33,62,28,93,47,41,68,60,51,49,54,29,43,40,57,59,64,32,40,78,48,91,77,53,84,72,62,44,38,44,39,32,35,69,44,98,40,38,33,35,34,38,22,18,52,68,55,40,52,72,60,33,86,48,51,68,53,62,49,72,33,43,67,50,40,36,31,35,46,42,90,34,64,66,52,30,53,50,35,38,52,33,32,44,74,43,62,23,39,49,56,78,27,77,72,43,75,69,85,51,34,38,37,40,33,21,24,43,75,60,33,51,39,46,21,30,25,18,64,47,65,89,72,44,80,67,89,119,128,84,65,28,38,37,41,35,34,62,27,90,47,40,66,61,49,48,53,30,43,41,59,60,64,30,40,77,48,93,76,52,84,73,63,44,36,42,40,33,35,69,44,97,40,39,33,35,34,37,23,18,53,68,56,39,53,72,61,34,87,49,49,69,54,64,48,72,33,43,66,51,40,36,30,36,46,42,89,34,64,66,53,30,51,51,36,37,52,34,32,44,73,45,61,22,39,48,54,77,28,78,72,41,73,68,86,51,33,39,37,40,33,20,23,44,74,60,32,51,39,48,20,29,23,20,63,47,65,88,73,44,79,68,89,118

Foldseek 3Di:
DDAADEAEDEDAQLVLLVQLVVLLVWDWDPPDDPRQWTWTHPDPRYIYIYGYPVVVCVVDVDDDDQLQDADDAAEDEDADLVSQVSSQVSQVVRQKHKQPDPWDDPPQKTKIWIAHNSNYIYMYIYGNVVPVPPPD/DDAADEAEDEDAQLVLLVQLVVLLVWDWDPPDDPRQWTWTHPDPRYIYIYGYPVVVCVVDVDDDDQLLDADDAAEDEDADLVSQVSSQVSQVVRQKHKQPDPWDDPPQKTKIWIAHNSNYIYIYMYGNVVPVPPPD

InterPro domains:
  IPR004360 Glyoxalase/fosfomycin resistance/dioxygenase domain [PF00903] (7-122)
  IPR029068 Glyoxalase/Bleomycin resistance protein/Dihydroxybiphenyl dioxygenase [G3DSA:3.10.180.10] (1-135)
  IPR029068 Glyoxalase/Bleomycin resistance protein/Dihydroxybiphenyl dioxygenase [SSF54593] (6-128)
  IPR037523 Vicinal oxygen chelate (VOC), core domain [PS51819] (3-127)

pLDDT: mean 89.06, std 12.42, range [27.84, 96.81]

Secondary structure (DSSP, 8-state):
----EEEEEEES-HHHHHHHHHHHT-EEETT--SSSEEEEESSSSEEEEEEEHHHHHHH--SPPPPTT--S-EEEEEESSHHHHHHHHHHHHHTT-EE-SSPPEE-SSEEEEEEE-TT--EEEEEEE-GGGS----/----EEEEEEES-HHHHHHHHHHHT-EEETT--SSSEEEEESSSSEEEEEEEHHHHHHH--SPPPPTT--S-EEEEEESSHHHHHHHHHHHHHTT-EE-SSPPEE-SSEEEEEEE-TT--EEEEEEE-TTSS----

Sequence (272 aa):
MSKKIFVSLPVTDVKASMAFYESLGFRNNPRFPDETAAWMVWSEDINFMLLSREKWQAMTTRPIPPSTSSEVMLALSLDSRDAVDAMAAAAAANGGTADINPIEDHGFMYTRDLADPDGHAVGAMWMDFSSMPSTSMSKKIFVSLPVTDVKASMAFYESLGFRNNPRFPDETAAWMVWSEDINFMLLSREKWQAMTTRPIPPSTSSEVMLALSLDSRDAVDAMAAAAAANGGTADINPIEDHGFMYTRDLADPDGHAVGAMWMDFSSMPSTS

Organism: Mesorhizobium plurifarium (NCBI:txid69974)